Protein AF-B8FJV4-F1 (afdb_monomer)

Organism: Desulfatibacillum aliphaticivorans (NCBI:txid218208)

Foldseek 3Di:
DPPLFFFWQDKDWDCADPQGPHTEIETATAAAPFQFQLDPLQCRHPPVVVGDTQGLVNVVVVVVVVCVVPVRYAEYEYHRHALLVRPCSLVSLVSCVVVVHAYEYEHCQQNQPSLLVCVVVVSHQAYEHEDQWALQQVLSCNRRVHRDHSVSNVSNLLSCVSHPDRYAAEYECQPPRHDLVRLQNNLLVCVVSVDQAYQYDKRDADPGSNPVSNPDDIDDPVRSVVSRVSSNVSSD

Nearest PDB structures (foldseek):
  7voc-assembly1_C  TM=7.724E-01  e=2.680E-09  Streptomyces griseochromogenes
  5tgs-assembly1_B  TM=7.911E-01  e=2.258E-08  Bacillus subtilis
  5th5-assembly1_A  TM=7.102E-01  e=4.362E-09  Bacillus subtilis
  5tgs-assembly1_A  TM=8.038E-01  e=9.735E-08  Bacillus subtilis
  8wm2-assembly1_A  TM=6.422E-01  e=5.268E-03  Streptomyces sp. ATCC 700974

pLDDT: mean 94.66, std 5.96, range [58.28, 98.69]

Structure (mmCIF, N/CA/C/O backbone):
data_AF-B8FJV4-F1
#
_entry.id   AF-B8FJV4-F1
#
loop_
_atom_site.group_PDB
_atom_site.id
_atom_site.type_symbol
_atom_site.label_atom_id
_atom_site.label_alt_id
_atom_site.label_comp_id
_atom_site.label_asym_id
_atom_site.label_entity_id
_atom_site.label_seq_id
_atom_site.pdbx_PDB_ins_code
_atom_site.Cartn_x
_atom_site.Cartn_y
_atom_site.Cartn_z
_atom_site.occupancy
_atom_site.B_iso_or_equiv
_atom_site.auth_seq_id
_atom_site.auth_comp_id
_atom_site.auth_asym_id
_atom_site.auth_atom_id
_atom_site.pdbx_PDB_model_num
ATOM 1 N N . MET A 1 1 ? -3.235 -18.070 20.685 1.00 58.28 1 MET A N 1
ATOM 2 C CA . MET A 1 1 ? -3.377 -17.304 19.440 1.00 58.28 1 MET A CA 1
ATOM 3 C C . MET A 1 1 ? -4.222 -18.149 18.517 1.00 58.28 1 MET A C 1
ATOM 5 O O . MET A 1 1 ? -3.892 -19.323 18.339 1.00 58.28 1 MET A O 1
ATOM 9 N N . ASP A 1 2 ? -5.358 -17.620 18.079 1.00 58.81 2 ASP A N 1
ATOM 10 C CA . ASP A 1 2 ? -6.180 -18.285 17.074 1.00 58.81 2 ASP A CA 1
ATOM 11 C C . ASP A 1 2 ? -5.329 -18.405 15.794 1.00 58.81 2 ASP A C 1
ATOM 13 O O . ASP A 1 2 ? -4.650 -17.444 15.431 1.00 58.81 2 ASP A O 1
ATOM 17 N N . PRO A 1 3 ? -5.286 -19.560 15.106 1.00 60.22 3 PRO A N 1
ATOM 18 C CA . PRO A 1 3 ? -4.594 -19.676 13.819 1.00 60.22 3 PRO A CA 1
ATOM 19 C C . PRO A 1 3 ? -5.107 -18.700 12.742 1.00 60.22 3 PRO A C 1
ATOM 21 O O . PRO A 1 3 ? -4.464 -18.569 11.700 1.00 60.22 3 PRO A O 1
ATOM 24 N N . LEU A 1 4 ? -6.254 -18.051 12.961 1.00 69.81 4 LEU A N 1
ATOM 25 C CA . LEU A 1 4 ? -6.818 -17.012 12.103 1.00 69.81 4 LEU A CA 1
ATOM 26 C C . LEU A 1 4 ? -6.385 -15.588 12.483 1.00 69.81 4 LEU A C 1
ATOM 28 O O . LEU A 1 4 ? -6.600 -14.682 11.672 1.00 69.81 4 LEU A O 1
ATOM 32 N N . ASP A 1 5 ? -5.777 -15.387 13.658 1.00 82.69 5 ASP A N 1
ATOM 33 C CA . ASP A 1 5 ? -5.318 -14.071 14.105 1.00 82.69 5 ASP A CA 1
ATOM 34 C C . ASP A 1 5 ? -4.169 -13.587 13.209 1.00 82.69 5 ASP A C 1
ATOM 36 O O . ASP A 1 5 ? -3.131 -14.255 13.116 1.00 82.69 5 ASP A O 1
ATOM 40 N N . PRO A 1 6 ? -4.307 -12.419 12.553 1.00 90.75 6 PRO A N 1
ATOM 41 C CA . PRO A 1 6 ? -3.214 -11.847 11.787 1.00 90.75 6 PRO A CA 1
ATOM 42 C C . PRO A 1 6 ? -2.012 -11.583 12.713 1.00 90.75 6 PRO A C 1
ATOM 44 O O . PRO A 1 6 ? -2.173 -10.942 13.753 1.00 90.75 6 PRO A O 1
ATOM 47 N N . PRO A 1 7 ? -0.800 -12.048 12.370 1.00 93.56 7 PRO A N 1
ATOM 48 C CA . PRO A 1 7 ? 0.368 -11.917 13.231 1.00 93.56 7 PRO A CA 1
ATOM 49 C C . PRO A 1 7 ? 0.871 -10.471 13.233 1.00 93.56 7 PRO A C 1
ATOM 51 O O . PRO A 1 7 ? 1.618 -10.064 12.339 1.00 93.56 7 PRO A O 1
ATOM 54 N N . VAL A 1 8 ? 0.474 -9.703 14.246 1.00 96.44 8 VAL A N 1
ATOM 55 C CA . VAL A 1 8 ? 0.908 -8.317 14.452 1.00 96.44 8 VAL A CA 1
ATOM 56 C C . VAL A 1 8 ? 2.346 -8.304 14.967 1.00 96.44 8 VAL A C 1
ATOM 58 O O . VAL A 1 8 ? 2.680 -8.995 15.928 1.00 96.44 8 VAL A O 1
ATOM 61 N N . LYS A 1 9 ? 3.211 -7.530 14.313 1.00 96.19 9 LYS A N 1
ATOM 62 C CA . LYS A 1 9 ? 4.660 -7.449 14.570 1.00 96.19 9 LYS A CA 1
ATOM 63 C C . LYS A 1 9 ? 5.146 -6.062 14.972 1.00 96.19 9 LYS A C 1
ATOM 65 O O . LYS A 1 9 ? 6.337 -5.891 15.219 1.00 96.19 9 LYS A O 1
ATOM 70 N N . GLY A 1 10 ? 4.257 -5.079 15.001 1.00 96.06 10 GLY A N 1
ATOM 71 C CA . GLY A 1 10 ? 4.591 -3.725 15.410 1.00 96.06 10 GLY A CA 1
ATOM 72 C C . GLY A 1 10 ? 3.405 -2.785 15.289 1.00 96.06 10 GLY A C 1
ATOM 73 O O . GLY A 1 10 ? 2.506 -3.002 14.473 1.00 96.06 10 GLY A O 1
ATOM 74 N N . V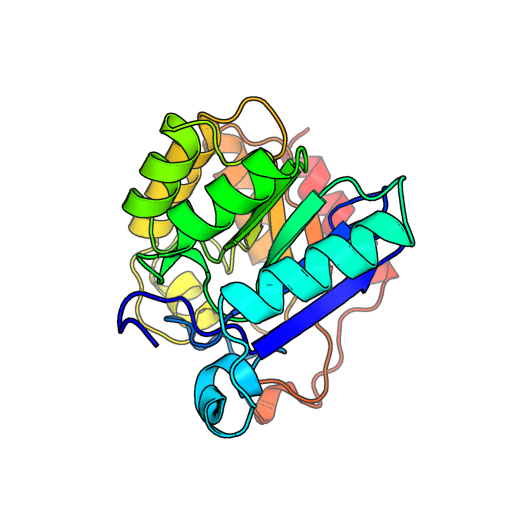AL A 1 11 ? 3.445 -1.735 16.098 1.00 97.25 11 VAL A N 1
ATOM 75 C CA . VAL A 1 11 ? 2.483 -0.637 16.121 1.00 97.25 11 VAL A CA 1
ATOM 76 C C . VAL A 1 11 ? 3.290 0.655 16.157 1.00 97.25 11 VAL A C 1
ATOM 78 O O . VAL A 1 11 ? 4.234 0.782 16.933 1.00 97.25 11 VAL A O 1
ATOM 81 N N . GLU A 1 12 ? 2.962 1.603 15.288 1.00 96.81 12 GLU A N 1
ATOM 82 C CA . GLU A 1 12 ? 3.692 2.865 15.180 1.00 96.81 12 GLU A CA 1
ATOM 83 C C . GLU A 1 12 ? 2.718 4.029 15.040 1.00 96.81 12 GLU A C 1
ATOM 85 O O . GLU A 1 12 ? 1.968 4.107 14.069 1.00 96.81 12 GLU A O 1
ATOM 90 N N . PHE A 1 13 ? 2.747 4.952 16.000 1.00 97.06 13 PHE A N 1
ATOM 91 C CA . PHE A 1 13 ? 2.032 6.220 15.906 1.00 97.06 13 PHE A CA 1
ATOM 92 C C . PHE A 1 13 ? 2.817 7.234 15.070 1.00 97.06 13 PHE A C 1
ATOM 94 O O . PHE A 1 13 ? 4.030 7.372 15.225 1.00 97.06 13 PHE A O 1
ATOM 101 N N . GLN A 1 14 ? 2.105 7.985 14.234 1.00 94.75 14 GLN A N 1
ATOM 102 C CA . GLN A 1 14 ? 2.653 9.064 13.424 1.00 94.75 14 GLN A CA 1
ATOM 103 C C . GLN A 1 14 ? 1.733 10.288 13.497 1.00 94.75 14 GLN A C 1
ATOM 105 O O . GLN A 1 14 ? 0.527 10.175 13.291 1.00 94.75 14 GLN A O 1
ATOM 110 N N . GLU A 1 15 ? 2.307 11.470 13.736 1.00 91.31 15 GLU A N 1
ATOM 111 C CA . GLU A 1 15 ? 1.580 12.757 13.716 1.00 91.31 15 GLU A CA 1
ATOM 112 C C . GLU A 1 15 ? 1.036 13.089 12.314 1.00 91.31 15 GLU A C 1
ATOM 114 O O . GLU A 1 15 ? -0.001 13.723 12.147 1.00 91.31 15 GLU A O 1
ATOM 119 N N . SER A 1 16 ? 1.749 12.633 11.288 1.00 86.50 16 SER A N 1
ATOM 120 C CA . SER A 1 16 ? 1.321 12.601 9.891 1.00 86.50 16 SER A CA 1
ATOM 121 C C . SER A 1 16 ? 2.112 11.501 9.189 1.00 86.50 16 SER A C 1
ATOM 123 O O . SER A 1 16 ? 3.234 11.187 9.593 1.00 86.50 16 SER A O 1
ATOM 125 N N . GLY A 1 17 ? 1.525 10.894 8.166 1.00 76.81 17 GLY A N 1
ATOM 126 C CA . GLY A 1 17 ? 2.114 9.778 7.440 1.00 76.81 17 GLY A CA 1
ATOM 127 C C . GLY A 1 17 ? 1.973 9.952 5.936 1.00 76.81 17 GLY A C 1
ATOM 128 O O . GLY A 1 17 ? 1.220 10.788 5.445 1.00 76.81 17 GLY A O 1
ATOM 129 N N . HIS A 1 18 ? 2.652 9.092 5.181 1.00 77.25 18 HIS A N 1
ATOM 130 C CA . HIS A 1 18 ? 2.641 9.106 3.713 1.00 77.25 18 HIS A CA 1
ATOM 131 C C . HIS A 1 18 ? 1.247 8.891 3.080 1.00 77.25 18 HIS A C 1
ATOM 133 O O . HIS A 1 18 ? 1.094 8.976 1.864 1.00 77.25 18 HIS A O 1
ATOM 139 N N . TRP A 1 19 ? 0.236 8.583 3.894 1.00 82.69 19 TRP A N 1
ATOM 140 C CA . TRP A 1 19 ? -1.146 8.348 3.486 1.00 82.69 19 TRP A CA 1
ATOM 141 C C . TRP A 1 19 ? -2.184 9.171 4.257 1.00 82.69 19 TRP A C 1
ATOM 143 O O . TRP A 1 19 ? -3.378 9.073 3.964 1.00 82.69 19 TRP A O 1
ATOM 153 N N . SER A 1 20 ? -1.753 9.965 5.239 1.00 84.12 20 SER A N 1
ATOM 154 C CA . SER A 1 20 ? -2.639 10.751 6.093 1.00 84.12 20 SER A CA 1
ATOM 155 C C . SER A 1 20 ? -1.951 12.028 6.562 1.00 84.12 20 SER A C 1
ATOM 157 O O . SER A 1 20 ? -0.939 11.976 7.256 1.00 84.12 20 SER A O 1
ATOM 159 N N . ASP A 1 21 ? -2.567 13.172 6.272 1.00 86.44 21 ASP A N 1
ATOM 160 C CA . ASP A 1 21 ? -2.156 14.477 6.809 1.00 86.44 21 ASP A CA 1
ATOM 161 C C . ASP A 1 21 ? -2.583 14.681 8.276 1.00 86.44 21 ASP A C 1
ATOM 163 O O . ASP A 1 21 ? -2.316 15.723 8.871 1.00 86.44 21 ASP A O 1
ATOM 167 N N . ALA A 1 22 ? -3.288 13.706 8.855 1.00 89.50 22 ALA A N 1
ATOM 168 C CA . ALA A 1 22 ? -3.723 13.702 10.245 1.00 89.50 22 ALA A CA 1
ATOM 169 C C . ALA A 1 22 ? -3.067 12.556 11.033 1.00 89.50 22 ALA A C 1
ATOM 171 O O . ALA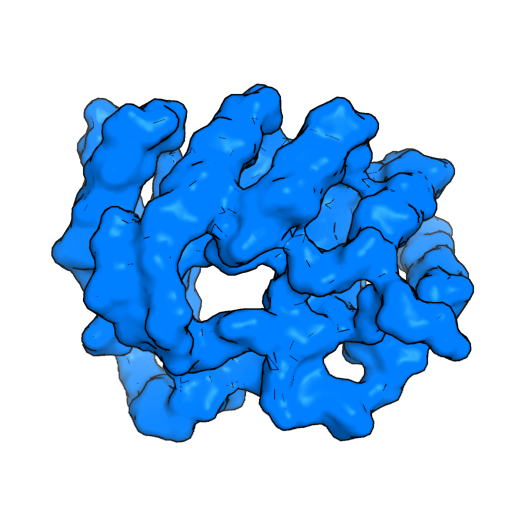 A 1 22 ? -2.689 11.545 10.421 1.00 89.50 22 ALA A O 1
ATOM 172 N N . PRO A 1 23 ? -3.015 12.656 12.376 1.00 94.94 23 PRO A N 1
ATOM 173 C CA . PRO A 1 23 ? -2.414 11.625 13.206 1.00 94.94 23 PRO A CA 1
ATOM 174 C C . PRO A 1 23 ? -3.036 10.251 12.983 1.00 94.94 23 PRO A C 1
ATOM 176 O O . PRO A 1 23 ? -4.264 10.091 12.930 1.00 94.94 23 PRO A O 1
ATOM 179 N N . CYS A 1 24 ? -2.173 9.254 12.838 1.00 96.62 24 CYS A N 1
ATOM 180 C CA . CYS A 1 24 ? -2.537 7.899 12.463 1.00 96.62 24 CYS A CA 1
ATOM 181 C C . CYS A 1 24 ? -1.627 6.860 13.122 1.00 96.62 24 CYS A C 1
ATOM 183 O O . CYS A 1 24 ? -0.596 7.188 13.709 1.00 96.62 24 CYS A O 1
ATOM 185 N N . VAL A 1 25 ? -2.030 5.594 13.041 1.00 97.94 25 VAL A N 1
ATOM 186 C CA . VAL A 1 25 ? -1.226 4.458 13.497 1.00 97.94 25 VAL A CA 1
ATOM 187 C C . VAL A 1 25 ? -1.030 3.473 12.354 1.00 97.94 25 VAL A C 1
ATOM 189 O O . VAL A 1 25 ? -1.998 3.100 11.698 1.00 97.94 25 VAL A O 1
ATOM 192 N N . ASN A 1 26 ? 0.200 3.012 12.149 1.00 97.88 26 ASN A N 1
ATOM 193 C CA . ASN A 1 26 ? 0.499 1.870 11.294 1.00 97.88 26 ASN A CA 1
ATOM 194 C C . ASN A 1 26 ? 0.587 0.602 12.153 1.00 97.88 26 ASN A C 1
ATOM 196 O O . ASN A 1 26 ? 1.300 0.568 13.156 1.00 97.88 26 ASN A O 1
ATOM 200 N N . VAL A 1 27 ? -0.128 -0.445 11.751 1.00 98.12 27 VAL A N 1
ATOM 201 C CA . VAL A 1 27 ? -0.086 -1.782 12.348 1.00 98.12 27 VAL A CA 1
ATOM 202 C C . VAL A 1 27 ? 0.581 -2.715 11.349 1.00 98.12 27 VAL A C 1
ATOM 204 O O . VAL A 1 27 ? 0.055 -2.966 10.265 1.00 98.12 27 VAL A O 1
ATOM 207 N N . TYR A 1 28 ? 1.748 -3.231 11.713 1.00 97.50 28 TYR A N 1
ATOM 208 C CA . TYR A 1 28 ? 2.572 -4.058 10.841 1.00 97.50 28 TYR A CA 1
ATOM 209 C C . TYR A 1 28 ? 2.207 -5.530 11.009 1.00 97.50 28 TYR A C 1
ATOM 211 O O . TYR A 1 28 ? 2.421 -6.113 12.071 1.00 97.50 28 TYR A O 1
ATOM 219 N N . LEU A 1 29 ? 1.681 -6.146 9.956 1.00 97.00 29 LEU A N 1
ATOM 220 C CA . LEU A 1 29 ? 1.373 -7.571 9.902 1.00 97.00 29 LEU A CA 1
ATOM 221 C C . LEU A 1 29 ? 2.519 -8.344 9.243 1.00 97.00 29 LEU A C 1
ATOM 223 O O . LEU A 1 29 ? 3.168 -7.859 8.317 1.00 97.00 29 LEU A O 1
ATOM 227 N N . ALA A 1 30 ? 2.775 -9.557 9.722 1.00 95.50 30 ALA A N 1
ATOM 228 C CA . ALA A 1 30 ? 3.762 -10.458 9.135 1.00 95.50 30 ALA A CA 1
ATOM 229 C C . ALA A 1 30 ? 3.235 -11.196 7.897 1.00 95.50 30 ALA A C 1
ATOM 231 O O . ALA A 1 30 ? 2.030 -11.315 7.686 1.00 95.50 30 ALA A O 1
ATOM 232 N N . PHE A 1 31 ? 4.180 -11.780 7.157 1.00 95.31 31 PHE A N 1
ATOM 233 C CA . PHE A 1 31 ? 3.996 -12.550 5.929 1.00 95.31 31 PHE A CA 1
ATOM 234 C C . PHE A 1 31 ? 3.511 -11.724 4.739 1.00 95.31 31 PHE A C 1
ATOM 236 O O . PHE A 1 31 ? 2.673 -10.839 4.847 1.00 95.31 31 PHE A O 1
ATOM 243 N N . CYS A 1 32 ? 4.045 -12.051 3.568 1.00 96.62 32 CYS A N 1
ATOM 244 C CA . CYS A 1 32 ? 3.589 -11.526 2.290 1.00 96.62 32 CYS A CA 1
ATOM 245 C C . CYS A 1 32 ? 3.666 -12.647 1.258 1.00 96.62 32 CYS A C 1
ATOM 247 O O . CYS A 1 32 ? 4.544 -13.517 1.324 1.00 96.62 32 CYS A O 1
ATOM 249 N N . ASN A 1 33 ? 2.744 -12.639 0.309 1.00 96.56 33 ASN A N 1
ATOM 250 C CA . ASN A 1 33 ? 2.698 -13.584 -0.801 1.00 96.56 33 ASN A CA 1
ATOM 251 C C . ASN A 1 33 ? 3.533 -13.143 -2.018 1.00 96.56 33 ASN A C 1
ATOM 253 O O . ASN A 1 33 ? 3.655 -13.916 -2.962 1.00 96.56 33 ASN A O 1
ATOM 257 N N . LEU A 1 34 ? 4.129 -11.948 -1.983 1.00 97.38 34 LEU A N 1
ATOM 258 C CA . LEU A 1 34 ? 5.092 -11.465 -2.976 1.00 97.38 34 LEU A CA 1
ATOM 259 C C . LEU A 1 34 ? 6.528 -11.499 -2.432 1.00 97.38 34 LEU A C 1
ATOM 261 O O . LEU A 1 34 ? 6.759 -11.648 -1.228 1.00 97.38 34 LEU A O 1
ATOM 265 N N . ARG A 1 35 ? 7.508 -11.362 -3.323 1.00 96.94 35 ARG A N 1
ATOM 266 C CA . ARG A 1 35 ? 8.947 -11.291 -3.025 1.00 96.94 35 ARG A CA 1
ATOM 267 C C . ARG A 1 35 ? 9.593 -10.146 -3.805 1.00 96.94 35 ARG A C 1
ATOM 269 O O . ARG A 1 35 ? 10.628 -10.337 -4.431 1.00 96.94 35 ARG A O 1
ATOM 276 N N . CYS A 1 36 ? 8.962 -8.969 -3.777 1.00 96.25 36 CYS A N 1
ATOM 277 C CA . CYS A 1 36 ? 9.437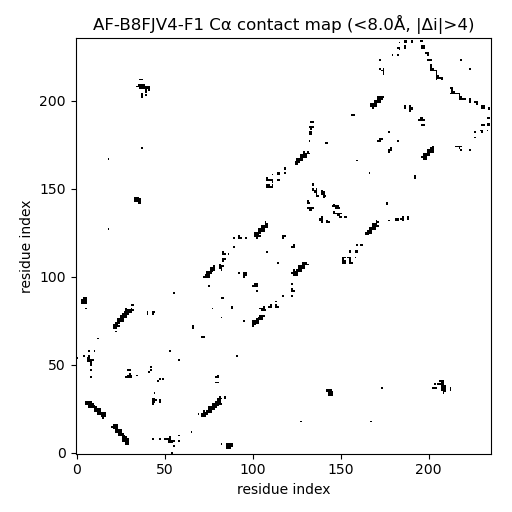 -7.803 -4.518 1.00 96.25 36 CYS A CA 1
ATOM 278 C C . CYS A 1 36 ? 10.919 -7.536 -4.190 1.00 96.25 36 CYS A C 1
ATOM 280 O O . CYS A 1 36 ? 11.237 -7.414 -3.000 1.00 96.25 36 CYS A O 1
ATOM 282 N N . PRO A 1 37 ? 11.802 -7.410 -5.194 1.00 94.81 37 PRO A N 1
ATOM 283 C CA . PRO A 1 37 ? 13.236 -7.227 -4.965 1.00 94.81 37 PRO A CA 1
ATOM 284 C C . PRO A 1 37 ? 13.570 -6.046 -4.032 1.00 94.81 37 PRO A C 1
ATOM 286 O O . PRO A 1 37 ? 14.386 -6.168 -3.120 1.00 94.81 37 PRO A O 1
ATOM 289 N N . TRP A 1 38 ? 12.829 -4.939 -4.150 1.00 94.25 38 TRP A N 1
ATOM 290 C CA . TRP A 1 38 ? 13.004 -3.727 -3.338 1.00 94.25 38 TRP A CA 1
ATOM 291 C C . TRP A 1 38 ? 12.281 -3.730 -1.980 1.00 94.25 38 TRP A C 1
ATOM 293 O O . TRP A 1 38 ? 12.133 -2.680 -1.359 1.00 94.25 38 TRP A O 1
ATOM 303 N N . CYS A 1 39 ? 11.753 -4.863 -1.508 1.00 94.12 39 CYS A N 1
ATOM 304 C CA . CYS A 1 39 ? 10.923 -4.885 -0.301 1.00 94.12 39 CYS A CA 1
ATOM 305 C C . CYS A 1 39 ? 11.705 -4.451 0.956 1.00 94.12 39 CYS A C 1
ATOM 307 O O . CYS A 1 39 ? 12.533 -5.208 1.456 1.00 94.12 39 CYS A O 1
ATOM 309 N N . ASN A 1 40 ? 11.374 -3.278 1.516 1.00 89.69 40 ASN A N 1
ATOM 310 C CA . ASN A 1 40 ? 11.938 -2.773 2.780 1.00 89.69 40 ASN A CA 1
ATOM 311 C C . ASN A 1 40 ? 11.366 -3.463 4.036 1.00 89.69 40 ASN A C 1
ATOM 313 O O . ASN A 1 40 ? 11.844 -3.248 5.143 1.00 89.69 40 ASN A O 1
ATOM 317 N N . ALA A 1 41 ? 10.342 -4.308 3.883 1.00 90.62 41 ALA A N 1
ATOM 318 C CA . ALA A 1 41 ? 9.743 -5.091 4.963 1.00 90.62 41 ALA A CA 1
ATOM 319 C C . ALA A 1 41 ? 10.285 -6.533 5.006 1.00 90.62 41 ALA A C 1
ATOM 321 O O . ALA A 1 41 ? 9.602 -7.435 5.493 1.00 90.62 41 ALA A O 1
ATOM 322 N N . ALA A 1 42 ? 11.498 -6.775 4.491 1.00 87.81 42 ALA A N 1
ATOM 323 C CA . ALA A 1 42 ? 12.060 -8.116 4.316 1.00 87.81 42 ALA A CA 1
ATOM 324 C C . ALA A 1 42 ? 11.979 -8.969 5.596 1.00 87.81 42 ALA A C 1
ATOM 326 O O . ALA A 1 42 ? 11.546 -10.119 5.542 1.00 87.81 42 ALA A O 1
ATOM 327 N N . GLU A 1 43 ? 12.278 -8.398 6.765 1.00 90.25 43 GLU A N 1
ATOM 328 C CA . GLU A 1 43 ? 12.172 -9.107 8.047 1.00 90.25 43 GLU A CA 1
ATOM 329 C C . GLU A 1 43 ? 10.752 -9.609 8.355 1.00 90.25 43 GLU A C 1
ATOM 331 O O . GLU A 1 43 ? 10.593 -10.694 8.904 1.00 90.25 43 GLU A O 1
ATOM 336 N N . LEU A 1 44 ? 9.710 -8.863 7.971 1.00 91.44 44 LEU A N 1
ATOM 337 C CA . LEU A 1 44 ? 8.311 -9.279 8.138 1.00 91.44 44 LEU A CA 1
ATOM 338 C C . LEU A 1 44 ? 7.901 -10.358 7.126 1.00 91.44 44 LEU A C 1
ATOM 340 O O . LEU A 1 44 ? 6.967 -11.119 7.380 1.00 91.44 44 LEU A O 1
ATOM 344 N N . VAL A 1 45 ? 8.586 -10.430 5.982 1.00 90.50 45 VAL A N 1
ATOM 345 C CA . VAL A 1 45 ? 8.243 -11.324 4.867 1.00 90.50 45 VAL A CA 1
ATOM 346 C C . VAL A 1 45 ? 8.977 -12.662 4.944 1.00 90.50 45 VAL A C 1
ATOM 348 O O . VAL A 1 45 ? 8.347 -13.705 4.762 1.00 90.50 45 VAL A O 1
ATOM 351 N N . VAL A 1 46 ? 10.290 -12.652 5.200 1.00 87.88 46 VAL A N 1
ATOM 352 C CA . VAL A 1 46 ? 11.136 -13.863 5.197 1.00 87.88 46 VAL A CA 1
ATOM 353 C C . VAL A 1 46 ? 11.596 -14.309 6.583 1.00 87.88 46 VAL A C 1
ATOM 355 O O . VAL A 1 46 ? 11.979 -15.465 6.751 1.00 87.88 46 VAL A O 1
ATOM 358 N N . GLY A 1 47 ? 11.534 -13.427 7.580 1.00 87.31 47 GLY A N 1
ATOM 359 C CA . GLY A 1 47 ? 11.949 -13.718 8.949 1.00 87.31 47 GLY A CA 1
ATOM 360 C C . GLY A 1 47 ? 10.924 -13.405 10.040 1.00 87.31 47 GLY A C 1
ATOM 361 O O . GLY A 1 47 ? 11.367 -13.132 11.148 1.00 87.31 47 GLY A O 1
ATOM 362 N N . PRO A 1 48 ? 9.593 -13.432 9.831 1.00 87.75 48 PRO A N 1
ATOM 363 C CA . PRO A 1 48 ? 8.655 -12.883 10.816 1.00 87.75 48 PRO A CA 1
ATOM 364 C C . PRO A 1 48 ? 8.713 -13.556 12.194 1.00 87.75 48 PRO A C 1
ATOM 366 O O . PRO A 1 48 ? 8.320 -12.956 13.191 1.00 87.75 48 PRO A O 1
ATOM 369 N N . GLN A 1 49 ? 9.201 -14.793 12.273 1.00 88.25 49 GLN A N 1
ATOM 370 C CA . GLN A 1 49 ? 9.442 -15.523 13.517 1.00 88.25 49 GLN A CA 1
ATOM 371 C C . GLN A 1 49 ? 10.536 -14.909 14.405 1.00 88.25 49 GLN A C 1
ATOM 373 O O . GLN A 1 49 ? 10.611 -15.255 15.580 1.00 88.25 49 GLN A O 1
ATOM 378 N N . THR A 1 50 ? 11.393 -14.034 13.869 1.00 86.62 50 THR A N 1
ATOM 379 C CA . THR A 1 50 ? 12.434 -13.346 14.649 1.00 86.62 50 THR A CA 1
ATOM 380 C C . THR A 1 50 ? 11.883 -12.164 15.444 1.00 86.62 50 THR A C 1
ATOM 382 O O . THR A 1 50 ? 12.562 -11.675 16.343 1.00 86.62 50 THR A O 1
ATOM 385 N N . LYS A 1 51 ? 10.653 -11.724 15.143 1.00 88.75 51 LYS A N 1
ATOM 386 C CA . LYS A 1 51 ? 9.955 -10.648 15.849 1.00 88.75 51 LYS A CA 1
ATOM 387 C C . LYS A 1 51 ? 8.883 -11.200 16.774 1.00 88.75 51 LYS A C 1
ATOM 389 O O . LYS A 1 51 ? 8.155 -12.136 16.417 1.00 88.75 51 LYS A O 1
ATOM 394 N N . GLU A 1 52 ? 8.756 -10.567 17.934 1.00 92.25 52 GLU A N 1
ATOM 395 C CA . GLU A 1 52 ? 7.665 -10.820 18.870 1.00 92.25 52 GLU A CA 1
ATOM 396 C C . GLU A 1 52 ? 6.310 -10.622 18.179 1.00 92.25 52 GLU A C 1
ATOM 398 O O . GLU A 1 52 ? 6.176 -9.838 17.238 1.00 92.25 52 GLU A O 1
ATOM 403 N N . THR A 1 53 ? 5.324 -11.419 18.585 1.00 94.69 53 THR A N 1
ATOM 404 C CA . THR A 1 53 ? 3.966 -11.323 18.045 1.00 94.69 53 THR A CA 1
ATOM 405 C C . THR A 1 53 ? 3.086 -10.694 19.100 1.00 94.69 53 THR A C 1
ATOM 407 O O . THR A 1 53 ? 2.979 -11.243 20.191 1.00 94.69 53 THR A O 1
ATOM 410 N N . ILE A 1 54 ? 2.458 -9.582 18.744 1.00 94.38 54 ILE A N 1
ATOM 411 C CA . ILE A 1 54 ? 1.502 -8.871 19.585 1.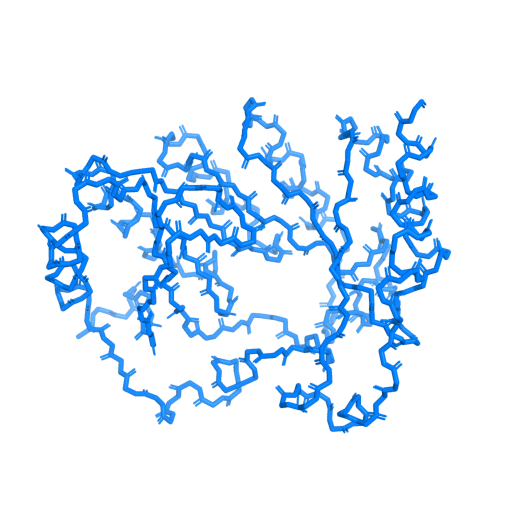00 94.38 54 ILE A CA 1
ATOM 412 C C . ILE A 1 54 ? 0.146 -9.558 19.403 1.00 94.38 54 ILE A C 1
ATOM 414 O O . ILE A 1 54 ? -0.295 -9.784 18.271 1.00 94.38 54 ILE A O 1
ATOM 418 N N . SER A 1 55 ? -0.500 -9.948 20.500 1.00 94.00 55 SER A N 1
ATOM 419 C CA . SER A 1 55 ? -1.860 -10.490 20.438 1.00 94.00 55 SER A CA 1
ATOM 420 C C . SER A 1 55 ? -2.867 -9.411 20.017 1.00 94.00 55 SER A C 1
ATOM 422 O O . SER A 1 55 ? -2.615 -8.220 20.218 1.00 94.00 55 SER A O 1
ATOM 424 N N . PRO A 1 56 ? -4.036 -9.779 19.462 1.00 93.44 56 PRO A N 1
ATOM 425 C CA . PRO A 1 56 ? -5.093 -8.806 19.209 1.00 93.44 56 PRO A CA 1
ATOM 426 C C . PRO A 1 56 ? -5.445 -7.993 20.464 1.00 93.44 56 PRO A C 1
ATOM 428 O O . PRO A 1 56 ? -5.595 -6.782 20.389 1.00 93.44 56 PRO A O 1
ATOM 431 N N . GLU A 1 57 ? -5.542 -8.617 21.633 1.00 95.12 57 GLU A N 1
ATOM 432 C CA . GLU A 1 57 ? -5.845 -7.936 22.897 1.00 95.12 57 GLU A CA 1
ATOM 433 C C . GLU A 1 57 ? -4.806 -6.854 23.216 1.00 95.12 57 GLU A C 1
ATOM 435 O O . GLU A 1 57 ? -5.179 -5.700 23.423 1.00 95.12 57 GLU A O 1
ATOM 440 N N . GLU A 1 58 ? -3.516 -7.193 23.148 1.00 96.50 58 GLU A N 1
ATOM 441 C CA . GLU A 1 58 ? -2.420 -6.242 23.373 1.00 96.50 58 GLU A CA 1
ATOM 442 C C . GLU A 1 58 ? -2.410 -5.111 22.338 1.00 96.50 58 GLU A C 1
ATOM 444 O O . GLU A 1 58 ? -2.231 -3.951 22.709 1.00 96.50 58 GLU A O 1
ATOM 449 N N . LEU A 1 59 ? -2.669 -5.416 21.059 1.00 97.69 59 LEU A N 1
ATOM 450 C CA . LEU A 1 59 ? -2.798 -4.403 20.008 1.00 97.69 59 LEU A CA 1
ATOM 451 C C . LEU A 1 59 ? -3.874 -3.376 20.378 1.00 97.69 59 LEU A C 1
ATOM 453 O O . LEU A 1 59 ? -3.652 -2.172 20.268 1.00 97.69 59 LEU A O 1
ATOM 457 N N . PHE A 1 60 ? -5.055 -3.830 20.795 1.00 98.12 60 PHE A N 1
ATOM 458 C CA . PHE A 1 60 ? -6.162 -2.920 21.087 1.00 98.12 60 PHE A CA 1
ATOM 459 C C . PHE A 1 60 ? -5.972 -2.152 22.402 1.00 98.12 60 PHE A C 1
ATOM 461 O O . PHE A 1 60 ? -6.374 -0.988 22.473 1.00 98.12 60 PHE A O 1
ATOM 468 N N . ASP A 1 61 ? -5.296 -2.733 23.394 1.00 98.19 61 ASP A N 1
ATOM 469 C CA . ASP A 1 61 ? -4.865 -2.012 24.598 1.00 98.19 61 ASP A CA 1
ATOM 470 C C . ASP A 1 61 ? -3.848 -0.904 24.261 1.00 98.19 61 ASP A C 1
ATOM 472 O O . ASP A 1 61 ? -3.931 0.224 24.774 1.00 98.19 61 ASP A O 1
ATOM 476 N N . GLU A 1 62 ? -2.915 -1.181 23.347 1.00 98.19 62 GLU A N 1
ATOM 477 C CA . GLU A 1 62 ? -1.948 -0.202 22.851 1.00 98.19 62 GLU A CA 1
ATOM 478 C C . GLU A 1 62 ? -2.630 0.910 22.041 1.00 98.19 62 GLU A C 1
ATOM 480 O O . GLU A 1 62 ? -2.423 2.092 22.329 1.00 98.19 62 GLU A O 1
ATOM 485 N N . LEU A 1 63 ? -3.518 0.566 21.102 1.00 98.31 63 LEU A N 1
ATOM 486 C CA . LEU A 1 63 ? -4.301 1.543 20.337 1.00 98.31 63 LEU A CA 1
ATOM 487 C C . LEU A 1 63 ? -5.139 2.439 21.254 1.00 98.31 63 LEU A C 1
ATOM 489 O O . LEU A 1 63 ? -5.207 3.652 21.042 1.00 98.31 63 LEU A O 1
ATOM 493 N N . GLN A 1 64 ? -5.751 1.877 22.300 1.00 98.31 64 GLN A N 1
ATOM 494 C CA . GLN A 1 64 ? -6.508 2.657 23.276 1.00 98.31 64 GLN A CA 1
ATOM 495 C C . GLN A 1 64 ? -5.594 3.605 24.064 1.00 98.31 64 GLN A C 1
ATOM 497 O O . GLN A 1 64 ? -5.959 4.757 24.314 1.00 98.31 64 GLN A O 1
ATOM 502 N N . THR A 1 65 ? -4.390 3.153 24.418 1.00 98.31 65 THR A N 1
ATOM 503 C CA . THR A 1 65 ? -3.375 3.982 25.077 1.00 98.31 65 THR A CA 1
ATOM 504 C C . THR A 1 65 ? -2.923 5.138 24.185 1.00 98.31 65 THR A C 1
ATOM 506 O O . THR A 1 65 ? -2.855 6.275 24.659 1.00 98.31 65 THR A O 1
ATOM 509 N N . ILE A 1 66 ? -2.651 4.879 22.902 1.00 98.06 66 ILE A N 1
ATOM 510 C CA . ILE A 1 66 ? -2.283 5.906 21.918 1.00 98.06 66 ILE A CA 1
ATOM 511 C C . ILE A 1 66 ? -3.426 6.909 21.769 1.00 98.06 66 ILE A C 1
ATOM 513 O O . ILE A 1 66 ? -3.210 8.104 21.940 1.00 98.06 66 ILE A O 1
ATOM 517 N N . LYS A 1 67 ? -4.659 6.436 21.560 1.00 97.31 67 LYS A N 1
ATOM 518 C CA . LYS A 1 67 ? -5.845 7.292 21.426 1.00 97.31 67 LYS A CA 1
ATOM 519 C C . LYS A 1 67 ? -6.086 8.179 22.653 1.00 97.31 67 LYS A C 1
ATOM 521 O O . LYS A 1 67 ? -6.496 9.326 22.512 1.00 97.31 67 LYS A O 1
ATOM 526 N N . ASN A 1 68 ? -5.824 7.678 23.861 1.00 97.56 68 ASN A N 1
ATOM 527 C CA . ASN A 1 68 ? -5.952 8.475 25.085 1.00 97.56 68 ASN A CA 1
ATOM 528 C C . ASN A 1 68 ? -4.911 9.603 25.166 1.00 97.56 68 ASN A C 1
ATOM 530 O O . ASN A 1 68 ? -5.200 10.659 25.727 1.00 97.56 68 ASN A O 1
ATOM 534 N N . LYS A 1 69 ? -3.703 9.378 24.633 1.00 97.69 69 LYS A N 1
ATOM 535 C CA . LYS A 1 69 ? -2.633 10.386 24.563 1.00 97.69 69 LYS A CA 1
ATOM 536 C C . LYS A 1 69 ? -2.831 11.371 23.409 1.00 97.69 69 LYS A C 1
ATOM 538 O O . LYS A 1 69 ? -2.456 12.529 23.554 1.00 97.69 69 LYS A O 1
ATOM 543 N N . HIS A 1 70 ? -3.449 10.904 22.328 1.00 96.50 70 HIS A N 1
ATOM 544 C CA . HIS A 1 70 ? -3.671 11.621 21.076 1.00 96.50 70 HIS A CA 1
ATOM 545 C C . HIS A 1 70 ? -5.165 11.607 20.713 1.00 96.50 70 HIS A C 1
ATOM 547 O O . HIS A 1 70 ? -5.583 10.828 19.850 1.00 96.50 70 HIS A O 1
ATOM 553 N N . PRO A 1 71 ? -6.013 12.423 21.374 1.00 94.44 71 PRO A N 1
ATOM 554 C CA . PRO A 1 71 ? -7.451 12.486 21.086 1.00 94.44 71 PRO A CA 1
ATOM 555 C C . PRO A 1 71 ? -7.788 12.854 19.632 1.00 94.44 71 PRO A C 1
ATOM 557 O O . PRO A 1 71 ? -8.902 12.618 19.164 1.00 94.44 71 PRO A O 1
ATOM 560 N N . GLU A 1 72 ? -6.839 13.460 18.924 1.00 95.12 72 GLU A N 1
ATOM 561 C CA . GLU A 1 72 ? -6.897 13.814 17.513 1.00 95.12 72 GLU A CA 1
ATOM 562 C C . GLU A 1 72 ? -6.647 12.643 16.552 1.00 95.12 72 GLU A C 1
ATOM 564 O O . GLU A 1 72 ? -6.891 12.820 15.356 1.00 95.12 72 GLU A O 1
ATOM 569 N N . LEU A 1 73 ? -6.207 11.475 17.048 1.00 96.81 73 LEU A N 1
ATOM 570 C CA . LEU A 1 73 ? -5.971 10.265 16.256 1.00 96.81 73 LEU A CA 1
ATOM 571 C C . LEU A 1 73 ? -7.175 9.963 15.356 1.00 96.81 73 LEU A C 1
ATOM 573 O O . LEU A 1 73 ? -8.310 9.856 15.828 1.00 96.81 73 LEU A O 1
ATOM 577 N N . LYS A 1 74 ? -6.925 9.828 14.050 1.00 95.06 74 LYS A N 1
ATOM 578 C CA . LYS A 1 74 ? -7.982 9.660 13.045 1.00 95.06 74 LYS A CA 1
ATOM 579 C C . LYS A 1 74 ? -8.115 8.253 12.520 1.00 95.06 74 LYS A C 1
ATOM 581 O O . LYS A 1 74 ? -9.241 7.823 12.287 1.00 95.06 74 LYS A O 1
ATOM 586 N N . ALA A 1 75 ? -7.001 7.568 12.301 1.00 96.12 75 ALA A N 1
ATOM 587 C CA . ALA A 1 75 ? -7.018 6.362 11.493 1.00 96.12 75 ALA A CA 1
ATOM 588 C C . ALA A 1 75 ? -5.971 5.332 11.912 1.00 96.12 75 ALA A C 1
ATOM 590 O O . ALA A 1 75 ? -4.915 5.679 12.445 1.00 96.12 75 ALA A O 1
ATOM 591 N N . VAL A 1 76 ? -6.253 4.070 11.597 1.00 98.19 76 VAL A N 1
ATOM 592 C CA . VAL A 1 76 ? -5.319 2.947 11.730 1.00 98.19 76 VAL A CA 1
ATOM 593 C C . VAL A 1 76 ? -5.143 2.288 10.366 1.00 98.19 76 VAL A C 1
ATOM 595 O O . VAL A 1 76 ? -6.128 1.884 9.746 1.00 98.19 76 VAL A O 1
ATOM 598 N N . CYS A 1 77 ? -3.902 2.178 9.896 1.00 98.31 77 CYS A N 1
ATOM 599 C CA . CYS A 1 77 ? -3.538 1.473 8.672 1.00 98.31 77 CYS A CA 1
ATOM 600 C C . CYS A 1 77 ? -2.901 0.126 8.984 1.00 98.31 77 CYS A C 1
ATOM 602 O O . CYS A 1 77 ? -1.883 0.062 9.667 1.00 98.31 77 CYS A O 1
ATOM 604 N N . PHE A 1 78 ? -3.469 -0.950 8.448 1.00 98.38 78 PHE A N 1
ATOM 605 C CA . PHE A 1 78 ? -2.828 -2.259 8.450 1.00 98.38 78 PHE A CA 1
ATOM 606 C C . PHE A 1 78 ? -1.883 -2.351 7.247 1.00 98.38 78 PHE A C 1
ATOM 608 O O . PHE A 1 78 ? -2.315 -2.173 6.108 1.00 98.38 78 PHE A O 1
ATOM 615 N N . THR A 1 79 ? -0.601 -2.606 7.512 1.00 97.44 79 THR A N 1
ATOM 616 C CA . THR A 1 79 ? 0.514 -2.591 6.547 1.00 97.44 79 THR A CA 1
ATOM 617 C C . THR A 1 79 ? 1.563 -3.665 6.910 1.00 97.44 79 THR A C 1
ATOM 619 O O . THR A 1 79 ? 1.265 -4.609 7.645 1.00 97.44 79 THR A O 1
ATOM 622 N N . GLY A 1 80 ? 2.794 -3.562 6.405 1.00 95.25 80 GLY A N 1
ATOM 623 C CA . GLY A 1 80 ? 3.921 -4.453 6.674 1.00 95.25 80 GLY A CA 1
ATOM 624 C C . GLY A 1 80 ? 4.110 -5.491 5.574 1.00 95.25 80 GLY A C 1
ATOM 625 O O . GLY A 1 80 ? 4.787 -5.236 4.583 1.00 95.25 80 GLY A O 1
ATOM 626 N N . GLY A 1 81 ? 3.566 -6.685 5.786 1.00 95.75 81 GLY A N 1
ATOM 627 C CA . GLY A 1 81 ? 3.521 -7.759 4.802 1.00 95.75 81 GLY A CA 1
ATOM 628 C C . GLY A 1 81 ? 2.405 -7.555 3.771 1.00 95.75 81 GLY A C 1
ATOM 629 O O . GLY A 1 81 ? 2.321 -6.508 3.142 1.00 95.75 81 GLY A O 1
ATOM 630 N N . GLU A 1 82 ? 1.542 -8.556 3.585 1.00 97.62 82 GLU A N 1
ATOM 631 C CA . GLU A 1 82 ? 0.296 -8.397 2.825 1.00 97.62 82 GLU A CA 1
ATOM 632 C C . GLU A 1 82 ? -0.914 -8.581 3.748 1.00 97.62 82 GLU A C 1
ATOM 634 O O . GLU A 1 82 ? -1.343 -9.713 3.964 1.00 97.62 82 GLU A O 1
ATOM 639 N N . PRO A 1 83 ? -1.499 -7.500 4.294 1.00 97.81 83 PRO A N 1
ATOM 640 C CA . PRO A 1 83 ? -2.639 -7.581 5.202 1.00 97.81 83 PRO A CA 1
ATOM 641 C C . PRO A 1 83 ? -3.789 -8.434 4.673 1.00 97.81 83 PRO A C 1
ATOM 643 O O . PRO A 1 83 ? -4.375 -9.215 5.424 1.00 97.81 83 PRO A O 1
ATOM 646 N N . THR A 1 84 ? -4.093 -8.333 3.376 1.00 97.81 84 THR A N 1
ATOM 647 C CA . THR A 1 84 ? -5.270 -8.993 2.805 1.00 97.81 84 THR A CA 1
ATOM 648 C C . THR A 1 84 ? -5.121 -10.508 2.655 1.00 97.81 84 THR A C 1
ATOM 650 O O . THR A 1 84 ? -6.091 -11.193 2.336 1.00 97.81 84 THR A O 1
ATOM 653 N N . MET A 1 85 ? -3.938 -11.071 2.928 1.00 95.44 85 MET A N 1
ATOM 654 C CA . MET A 1 85 ? -3.753 -12.525 2.989 1.00 95.44 85 MET A CA 1
ATOM 655 C C . MET A 1 85 ? -4.340 -13.141 4.267 1.00 95.44 85 MET A C 1
ATOM 657 O O . MET A 1 85 ? -4.557 -14.354 4.329 1.00 95.44 85 MET A O 1
ATOM 661 N N . HIS A 1 86 ? -4.589 -12.319 5.290 1.00 96.19 86 HIS A N 1
ATOM 662 C CA . HIS A 1 86 ? -5.029 -12.780 6.601 1.00 96.19 86 HIS A CA 1
ATOM 663 C C . HIS A 1 86 ? -6.551 -12.761 6.704 1.00 96.19 86 HIS A C 1
ATOM 665 O O . HIS A 1 86 ? -7.186 -11.708 6.673 1.00 96.19 86 HIS A O 1
ATOM 671 N N . ARG A 1 87 ? -7.156 -13.940 6.889 1.00 95.25 87 ARG A N 1
ATOM 672 C CA . ARG A 1 87 ? -8.621 -14.086 6.989 1.00 95.25 87 ARG A CA 1
ATOM 673 C C . ARG A 1 87 ? -9.231 -13.361 8.190 1.00 95.25 87 ARG A C 1
ATOM 675 O O . ARG A 1 87 ? -10.399 -13.004 8.112 1.00 95.25 87 ARG A O 1
ATOM 682 N N . GLY A 1 88 ? -8.460 -13.141 9.258 1.00 96.12 88 GLY A N 1
ATOM 683 C CA . GLY A 1 88 ? -8.886 -12.384 10.439 1.00 96.12 88 GLY A CA 1
ATOM 684 C C . GLY A 1 88 ? -8.789 -10.859 10.298 1.00 96.12 88 GLY A C 1
ATOM 685 O O . GLY A 1 88 ? -9.219 -10.146 11.201 1.00 96.12 88 GLY A O 1
ATOM 686 N N . LEU A 1 89 ? -8.265 -10.325 9.181 1.00 97.69 89 LEU A N 1
ATOM 687 C CA . LEU A 1 89 ? -8.176 -8.873 8.964 1.00 97.69 89 LEU A CA 1
ATOM 688 C C . LEU A 1 89 ? -9.526 -8.146 9.153 1.00 97.69 89 LEU A C 1
ATOM 690 O O . LEU A 1 89 ? -9.526 -7.115 9.824 1.00 97.69 89 LEU A O 1
ATOM 694 N N . PRO A 1 90 ? -10.675 -8.639 8.638 1.00 97.81 90 PRO A N 1
ATOM 695 C CA . PRO A 1 90 ? -11.947 -7.939 8.806 1.00 97.81 90 PRO A CA 1
ATOM 696 C C . PRO A 1 90 ? -12.353 -7.719 10.266 1.00 97.81 90 PRO A C 1
ATOM 698 O O . PRO A 1 90 ? -12.949 -6.694 10.583 1.00 97.81 90 PRO A O 1
ATOM 701 N N . ASP A 1 91 ? -12.006 -8.639 11.166 1.00 97.00 91 ASP A N 1
ATOM 702 C CA . ASP A 1 91 ? -12.337 -8.500 12.585 1.00 97.00 91 ASP A CA 1
ATOM 703 C C . ASP A 1 91 ? -11.462 -7.441 13.263 1.00 97.00 91 ASP A C 1
ATOM 705 O O . ASP A 1 91 ? -11.960 -6.665 14.081 1.00 97.00 91 ASP A O 1
ATOM 709 N N . LEU A 1 92 ? -10.188 -7.326 12.865 1.00 97.81 92 LEU A N 1
ATOM 710 C CA . LEU A 1 92 ? -9.333 -6.220 13.302 1.00 97.81 92 LEU A CA 1
ATOM 711 C C . LEU A 1 92 ? -9.874 -4.870 12.808 1.00 97.81 92 LEU A C 1
ATOM 713 O O . LEU A 1 92 ? -9.953 -3.925 13.591 1.00 97.81 92 LEU A O 1
ATOM 717 N N . LEU A 1 93 ? -10.301 -4.782 11.542 1.00 98.38 93 LEU A N 1
ATOM 718 C CA . LEU A 1 93 ? -10.891 -3.557 10.987 1.00 98.38 93 LEU A CA 1
ATOM 719 C C . LEU A 1 93 ? -12.161 -3.148 11.748 1.00 98.38 93 LEU A C 1
ATOM 721 O O . LEU A 1 93 ? -12.283 -1.993 12.145 1.00 98.38 93 LEU A O 1
ATOM 725 N N . ARG A 1 94 ? -13.073 -4.088 12.030 1.00 98.25 94 ARG A N 1
ATOM 726 C CA . ARG A 1 94 ? -14.299 -3.802 12.800 1.00 98.25 94 ARG A CA 1
ATOM 727 C C . ARG A 1 94 ? -14.004 -3.293 14.199 1.00 98.25 94 ARG A C 1
ATOM 729 O O . ARG A 1 94 ? -14.584 -2.296 14.611 1.00 98.25 94 ARG A O 1
ATOM 736 N N . ARG A 1 95 ? -13.061 -3.921 14.903 1.00 98.06 95 ARG A N 1
ATOM 737 C CA . ARG A 1 95 ? -12.653 -3.464 16.236 1.00 98.06 95 ARG A CA 1
ATOM 738 C C . ARG A 1 95 ? -12.065 -2.047 16.194 1.00 98.06 95 ARG A C 1
ATOM 740 O O . ARG A 1 95 ? -12.313 -1.271 17.110 1.00 98.06 95 ARG A O 1
ATOM 747 N N . VAL A 1 96 ? -11.344 -1.671 15.132 1.00 98.38 96 VAL A N 1
ATOM 748 C CA . VAL A 1 96 ? -10.902 -0.277 14.915 1.00 98.38 96 VAL A CA 1
ATOM 749 C C . VAL A 1 96 ? -12.099 0.653 14.672 1.00 98.38 96 VAL A C 1
ATOM 751 O O . VAL A 1 96 ? -12.163 1.728 15.274 1.00 98.38 96 VAL A O 1
ATOM 754 N N . CYS A 1 97 ? -13.077 0.243 13.857 1.00 97.94 97 CYS A N 1
ATOM 755 C CA . CYS A 1 97 ? -14.313 1.006 13.654 1.00 97.94 97 CYS A CA 1
ATOM 756 C C . CYS A 1 97 ? -15.098 1.206 14.963 1.00 97.94 97 CYS A C 1
ATOM 758 O O . CYS A 1 97 ? -15.598 2.304 15.204 1.00 97.94 97 CYS A O 1
ATOM 760 N N . ASP A 1 98 ? -15.160 0.198 15.838 1.00 97.94 98 ASP A N 1
ATOM 761 C CA . ASP A 1 98 ? -15.816 0.276 17.154 1.00 97.94 98 ASP A CA 1
ATOM 762 C C . ASP A 1 98 ? -15.123 1.279 18.091 1.00 97.94 98 ASP A C 1
ATOM 764 O O . ASP A 1 98 ? -15.755 1.889 18.957 1.00 97.94 98 ASP A O 1
ATOM 768 N N . MET A 1 99 ? -13.826 1.523 17.882 1.00 97.75 99 MET A N 1
ATOM 769 C CA . MET A 1 99 ? -13.100 2.609 18.538 1.00 97.75 99 MET A CA 1
ATOM 770 C C . MET A 1 99 ? -13.403 3.981 17.918 1.00 97.75 99 MET A C 1
ATOM 772 O O . MET A 1 99 ? -12.866 4.979 18.393 1.00 97.75 99 MET A O 1
ATOM 776 N N . GLY A 1 100 ? -14.236 4.087 16.884 1.00 97.25 100 GLY A N 1
ATOM 777 C CA . GLY A 1 100 ? -14.543 5.345 16.199 1.00 97.25 100 GLY A CA 1
ATOM 778 C C . GLY A 1 100 ? -13.364 5.923 15.410 1.00 97.25 100 GLY A C 1
ATOM 779 O O . GLY A 1 100 ? -13.268 7.143 15.281 1.00 97.25 100 GLY A O 1
ATOM 780 N N . LEU A 1 101 ? -12.451 5.067 14.942 1.00 97.31 101 LEU A N 1
ATOM 781 C CA . LEU A 1 101 ? -11.319 5.430 14.088 1.00 97.31 101 LEU A CA 1
ATOM 782 C C . LEU A 1 101 ? -11.592 4.995 12.641 1.00 97.31 101 LEU A C 1
ATOM 784 O O . LEU A 1 101 ? -12.257 3.985 12.406 1.00 97.31 101 LEU A O 1
ATOM 788 N N . GLU A 1 102 ? -11.061 5.741 11.671 1.00 96.94 102 GLU A N 1
ATOM 789 C CA . GLU A 1 102 ? -11.064 5.331 10.265 1.00 96.94 102 GLU A CA 1
ATOM 790 C C . GLU A 1 102 ? -10.102 4.157 10.048 1.00 96.94 102 GLU A C 1
ATOM 792 O O . GLU A 1 102 ? -9.009 4.092 10.618 1.00 96.94 102 GLU A O 1
ATOM 797 N N . THR A 1 103 ? -10.480 3.242 9.170 1.00 97.94 103 THR A N 1
ATOM 798 C CA . THR A 1 103 ? -9.650 2.103 8.793 1.00 97.94 103 THR A CA 1
ATOM 799 C C . THR A 1 103 ? -8.953 2.334 7.467 1.00 97.94 103 THR A C 1
ATOM 801 O O . THR A 1 103 ? -9.499 2.889 6.509 1.00 97.94 103 THR A O 1
ATOM 804 N N . CYS A 1 104 ? -7.723 1.853 7.401 1.00 98.00 104 CYS A N 1
ATOM 805 C CA . CYS A 1 104 ? -6.896 1.912 6.221 1.00 98.00 104 CYS A CA 1
ATOM 806 C C . CYS A 1 104 ? -6.199 0.562 6.014 1.00 98.00 104 CYS A C 1
ATOM 808 O O . CYS A 1 104 ? -5.845 -0.123 6.976 1.00 98.00 104 CYS A O 1
ATOM 810 N N . VAL A 1 105 ? -6.033 0.152 4.759 1.00 98.38 105 VAL A N 1
ATOM 811 C CA . VAL A 1 105 ? -5.272 -1.049 4.398 1.00 98.38 105 VAL A CA 1
ATOM 812 C C . VAL A 1 105 ? -4.286 -0.697 3.298 1.00 98.38 105 VAL A C 1
ATOM 814 O O . VAL A 1 105 ? -4.668 -0.158 2.259 1.00 98.38 105 VAL A O 1
ATOM 817 N N . GLU A 1 106 ? -3.024 -1.039 3.515 1.00 97.94 106 GLU A N 1
ATOM 818 C CA . GLU A 1 106 ? -2.002 -1.064 2.479 1.00 97.94 106 GLU A CA 1
ATOM 819 C C . GLU A 1 106 ? -1.921 -2.468 1.883 1.00 97.94 106 GLU A C 1
ATOM 821 O O . GLU A 1 106 ? -1.794 -3.447 2.610 1.00 97.94 106 GLU A O 1
ATOM 826 N N . THR A 1 107 ? -2.044 -2.587 0.563 1.00 98.50 107 THR A N 1
ATOM 827 C CA . THR A 1 107 ? -2.121 -3.886 -0.114 1.00 98.50 107 THR A CA 1
ATOM 828 C C . THR A 1 107 ? -1.399 -3.877 -1.454 1.00 98.50 107 THR A C 1
ATOM 830 O O . THR A 1 107 ? -1.373 -2.878 -2.174 1.00 98.50 107 THR A O 1
ATOM 833 N N . ASN A 1 108 ? -0.862 -5.033 -1.827 1.00 98.31 108 ASN A N 1
ATOM 834 C CA . ASN A 1 108 ? -0.353 -5.335 -3.158 1.00 98.31 108 ASN A CA 1
ATOM 835 C C . ASN A 1 108 ? -1.451 -5.779 -4.150 1.00 98.31 108 ASN A C 1
ATOM 837 O O . ASN A 1 108 ? -1.154 -6.040 -5.316 1.00 98.31 108 ASN A O 1
ATOM 841 N N . GLY A 1 109 ? -2.706 -5.895 -3.697 1.00 98.38 109 GLY A N 1
ATOM 842 C CA . GLY A 1 109 ? -3.860 -6.163 -4.553 1.00 98.38 109 GLY A CA 1
ATOM 843 C C . GLY A 1 109 ? -4.034 -7.615 -4.991 1.00 98.38 109 GLY A C 1
ATOM 844 O O . GLY A 1 109 ? -4.805 -7.887 -5.908 1.00 98.38 109 GLY A O 1
ATOM 845 N N . THR A 1 110 ? -3.341 -8.565 -4.374 1.00 98.38 110 THR A N 1
ATOM 846 C CA . THR A 1 110 ? -3.400 -9.979 -4.783 1.00 98.38 110 THR A CA 1
ATOM 847 C C . THR A 1 110 ? -4.577 -10.772 -4.212 1.00 98.38 110 THR A C 1
ATOM 849 O O . THR A 1 110 ? -4.779 -11.915 -4.619 1.00 98.38 110 THR A O 1
ATOM 852 N N . GLN A 1 111 ? -5.357 -10.199 -3.287 1.00 98.38 111 GLN A N 1
ATOM 853 C CA . GLN A 1 111 ? -6.518 -10.853 -2.663 1.00 98.38 111 GLN A CA 1
ATOM 854 C C . GLN A 1 111 ? -7.825 -10.099 -2.977 1.00 98.38 111 GLN A C 1
ATOM 856 O O . GLN A 1 111 ? -8.426 -9.495 -2.081 1.00 98.38 111 GLN A O 1
ATOM 861 N N . PRO A 1 112 ? -8.304 -10.136 -4.238 1.00 98.50 112 PRO A N 1
ATOM 862 C CA . PRO A 1 112 ? -9.504 -9.408 -4.656 1.00 98.50 112 PRO A CA 1
ATOM 863 C C . PRO A 1 112 ? -10.731 -9.759 -3.808 1.00 98.50 112 PRO A C 1
ATOM 865 O O . PRO A 1 112 ? -11.470 -8.872 -3.398 1.00 98.50 112 PRO A O 1
ATOM 868 N N . HIS A 1 113 ? -10.929 -11.034 -3.465 1.00 98.25 113 HIS A N 1
ATOM 869 C CA . HIS A 1 113 ? -12.100 -11.460 -2.693 1.00 98.25 113 HIS A CA 1
ATOM 870 C C . HIS A 1 113 ? -12.169 -10.848 -1.291 1.00 98.25 113 HIS A C 1
ATOM 872 O O . HIS A 1 113 ? -13.254 -10.471 -0.848 1.00 98.25 113 HIS A O 1
ATOM 878 N N . LEU A 1 114 ? -11.035 -10.736 -0.588 1.00 98.00 114 LEU A N 1
ATOM 879 C CA . LEU A 1 114 ? -11.038 -10.112 0.734 1.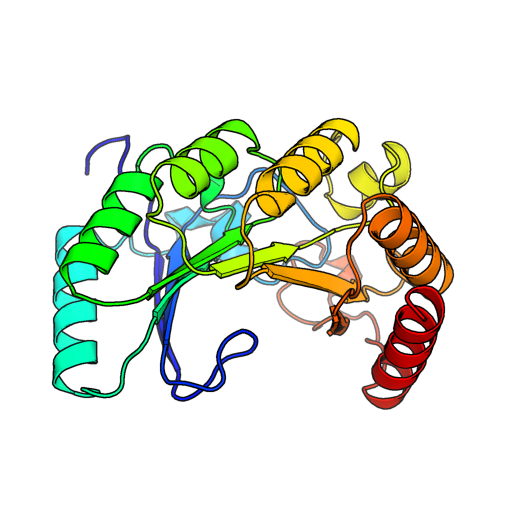00 98.00 114 LEU A CA 1
ATOM 880 C C . LEU A 1 114 ? -11.234 -8.598 0.616 1.00 98.00 114 LEU A C 1
ATOM 882 O O . LEU A 1 114 ? -11.987 -8.031 1.403 1.00 98.00 114 LEU A O 1
ATOM 886 N N . LEU A 1 115 ? -10.620 -7.960 -0.389 1.00 98.38 115 LEU A N 1
ATOM 887 C CA . LEU A 1 115 ? -10.850 -6.545 -0.686 1.00 98.38 115 LEU A CA 1
ATOM 888 C C . LEU A 1 115 ? -12.328 -6.260 -0.957 1.00 98.38 115 LEU A C 1
ATOM 890 O O . LEU A 1 115 ? -12.892 -5.342 -0.369 1.00 98.38 115 LEU A O 1
ATOM 894 N N . ASP A 1 116 ? -12.970 -7.074 -1.793 1.00 98.44 116 ASP A N 1
ATOM 895 C CA . ASP A 1 116 ? -14.390 -6.924 -2.105 1.00 98.44 116 ASP A CA 1
ATOM 896 C C . ASP A 1 116 ? -15.253 -7.058 -0.850 1.00 98.44 116 ASP A C 1
ATOM 898 O O . ASP A 1 116 ? -16.160 -6.260 -0.630 1.00 98.44 116 ASP A O 1
ATOM 902 N N . TYR A 1 117 ? -14.931 -8.026 0.010 1.00 98.19 117 TYR A N 1
ATOM 903 C CA . TYR A 1 117 ? -15.630 -8.222 1.272 1.00 98.19 117 TYR A CA 1
ATOM 904 C C . TYR A 1 117 ? -15.535 -6.993 2.185 1.00 98.19 117 TYR A C 1
ATOM 906 O O . TYR A 1 117 ? -16.569 -6.463 2.580 1.00 98.19 117 TYR A O 1
ATOM 914 N N . VAL A 1 118 ? -14.328 -6.501 2.488 1.00 97.81 118 VAL A N 1
ATOM 915 C CA . VAL A 1 118 ? -14.157 -5.377 3.431 1.00 97.81 118 VAL A CA 1
ATOM 916 C C . VAL A 1 118 ? -14.692 -4.052 2.880 1.00 97.81 118 VAL A C 1
ATOM 918 O O . VAL A 1 118 ? -15.151 -3.208 3.648 1.00 97.81 118 VAL A O 1
ATOM 921 N N . ILE A 1 119 ? -14.678 -3.876 1.554 1.00 97.56 119 ILE A N 1
ATOM 922 C CA . ILE A 1 119 ? -15.257 -2.702 0.891 1.00 97.56 119 ILE A CA 1
ATOM 923 C C . ILE A 1 119 ? -16.787 -2.762 0.936 1.00 97.56 119 ILE A C 1
ATOM 925 O O . ILE A 1 119 ? -17.417 -1.777 1.314 1.00 97.56 119 ILE A O 1
ATOM 929 N N . ASN A 1 120 ? -17.396 -3.902 0.590 1.00 97.19 120 ASN A N 1
ATOM 930 C CA . ASN A 1 120 ? -18.857 -4.043 0.605 1.00 97.19 120 ASN A CA 1
ATOM 931 C C . ASN A 1 120 ? -19.435 -4.046 2.030 1.00 97.19 120 ASN A C 1
ATOM 933 O O . ASN A 1 120 ? -20.566 -3.605 2.218 1.00 97.19 120 ASN A O 1
ATOM 937 N N . ASP A 1 121 ? -18.674 -4.510 3.026 1.00 96.56 121 ASP A N 1
ATOM 938 C CA . ASP A 1 121 ? -19.051 -4.436 4.447 1.00 96.56 121 ASP A CA 1
ATOM 939 C C . ASP A 1 121 ? -18.974 -2.995 4.995 1.00 96.56 121 ASP A C 1
ATOM 941 O O . ASP A 1 121 ? -19.479 -2.713 6.077 1.00 96.56 121 ASP A O 1
ATOM 945 N N . GLY A 1 122 ? -18.361 -2.060 4.255 1.00 95.88 122 GLY A N 1
ATOM 946 C CA . GLY A 1 122 ? -18.252 -0.650 4.642 1.00 95.88 122 GLY A CA 1
ATOM 947 C C . GLY A 1 122 ? -17.253 -0.381 5.772 1.00 95.88 122 GLY A C 1
ATOM 948 O O . GLY A 1 122 ? -17.238 0.717 6.323 1.00 95.88 122 GLY A O 1
ATOM 949 N N . ILE A 1 123 ? -16.412 -1.364 6.106 1.00 96.94 123 ILE A N 1
ATOM 950 C CA . ILE A 1 123 ? -15.433 -1.303 7.204 1.00 96.94 123 ILE A CA 1
ATOM 951 C C . ILE A 1 123 ? -14.044 -0.853 6.747 1.00 96.94 123 ILE A C 1
ATOM 953 O O . ILE A 1 123 ? -13.106 -0.907 7.539 1.00 96.94 123 ILE A O 1
ATOM 957 N N . LEU A 1 124 ? -13.884 -0.463 5.479 1.00 97.75 124 LEU A N 1
ATOM 958 C CA . LEU A 1 124 ? -12.641 0.063 4.916 1.00 97.75 124 LEU A CA 1
ATOM 959 C C . LEU A 1 124 ? -12.844 1.504 4.434 1.00 97.75 124 LEU A C 1
ATOM 961 O O . LEU A 1 124 ? -13.519 1.731 3.430 1.00 97.75 124 LEU A O 1
ATOM 965 N N . ASN A 1 125 ? -12.240 2.479 5.118 1.00 96.62 125 ASN A N 1
ATOM 966 C CA . ASN A 1 125 ? -12.350 3.892 4.733 1.00 96.62 125 ASN A CA 1
ATOM 967 C C . ASN A 1 125 ? -11.306 4.307 3.691 1.00 96.62 125 ASN A C 1
ATOM 969 O O . ASN A 1 125 ? -11.584 5.151 2.838 1.00 96.62 125 ASN A O 1
ATOM 973 N N . ARG A 1 126 ? -10.097 3.742 3.765 1.00 97.00 126 ARG A N 1
ATOM 974 C CA . ARG A 1 126 ? -8.972 4.092 2.891 1.00 97.00 126 ARG A CA 1
ATOM 975 C C . ARG A 1 126 ? -8.218 2.857 2.422 1.00 97.00 126 ARG A C 1
ATOM 977 O O . ARG A 1 126 ? -8.115 1.867 3.136 1.00 97.00 126 ARG A O 1
ATOM 984 N N . ILE A 1 127 ? -7.658 2.940 1.225 1.00 97.81 127 ILE A N 1
ATOM 985 C CA . ILE A 1 127 ? -6.801 1.906 0.657 1.00 97.81 127 ILE A CA 1
ATOM 986 C C . ILE A 1 127 ? -5.569 2.536 0.023 1.00 97.81 127 ILE A C 1
ATOM 988 O O . ILE A 1 127 ? -5.677 3.459 -0.789 1.00 97.81 127 ILE A O 1
ATOM 992 N N . LEU A 1 128 ? -4.400 2.016 0.382 1.00 97.62 128 LEU A N 1
ATOM 993 C CA . LEU A 1 128 ? -3.151 2.270 -0.323 1.00 97.62 128 LEU A CA 1
ATOM 994 C C . LEU A 1 128 ? -2.888 1.046 -1.187 1.00 97.62 128 LEU A C 1
ATOM 996 O O . LEU A 1 128 ? -2.580 -0.032 -0.683 1.00 97.62 128 LEU A O 1
ATOM 1000 N N . PHE A 1 129 ? -3.046 1.211 -2.491 1.00 98.25 129 PHE A N 1
ATOM 1001 C CA . PHE A 1 129 ? -2.861 0.141 -3.454 1.00 98.25 129 PHE A CA 1
ATOM 1002 C C . PHE A 1 129 ? -1.494 0.284 -4.114 1.00 98.25 129 PHE A C 1
ATOM 1004 O O . PHE A 1 129 ? -1.249 1.250 -4.841 1.00 98.25 129 PHE A O 1
ATOM 1011 N N . ASP A 1 130 ? -0.610 -0.674 -3.863 1.00 97.62 130 ASP A N 1
ATOM 1012 C CA . ASP A 1 130 ? 0.756 -0.663 -4.369 1.00 97.62 130 ASP A CA 1
ATOM 1013 C C . ASP A 1 130 ? 0.858 -1.463 -5.676 1.00 97.62 130 ASP A C 1
ATOM 1015 O O . ASP A 1 130 ? 0.960 -2.695 -5.683 1.00 97.62 130 ASP A O 1
ATOM 1019 N N . LEU A 1 131 ? 0.783 -0.739 -6.793 1.00 98.06 131 LEU A N 1
ATOM 1020 C CA . LEU A 1 131 ? 0.895 -1.272 -8.143 1.00 98.06 131 LEU A CA 1
ATOM 1021 C C . LEU A 1 131 ? 2.373 -1.505 -8.471 1.00 98.06 131 LEU A C 1
ATOM 1023 O O . LEU A 1 131 ? 3.167 -0.567 -8.514 1.00 98.06 131 LEU A O 1
ATOM 1027 N N . LYS A 1 132 ? 2.751 -2.763 -8.696 1.00 97.88 132 LYS A N 1
ATOM 1028 C CA . LYS A 1 132 ? 4.168 -3.151 -8.784 1.00 97.88 132 LYS A CA 1
ATOM 1029 C C . LYS A 1 132 ? 4.785 -2.921 -10.162 1.00 97.88 132 LYS A C 1
ATOM 1031 O O . LYS A 1 132 ? 5.988 -2.713 -10.242 1.00 97.88 132 LYS A O 1
ATOM 1036 N N . ALA A 1 133 ? 3.976 -2.981 -11.216 1.00 98.06 133 ALA A N 1
ATOM 1037 C CA . ALA A 1 133 ? 4.407 -2.850 -12.606 1.00 98.06 133 ALA A CA 1
ATOM 1038 C C . ALA A 1 133 ? 3.192 -2.642 -13.538 1.00 98.06 133 ALA A C 1
ATOM 1040 O O . ALA A 1 133 ? 2.044 -2.724 -13.082 1.00 98.06 133 ALA A O 1
ATOM 1041 N N . PRO A 1 134 ? 3.416 -2.403 -14.846 1.00 98.38 134 PRO A N 1
ATOM 1042 C CA . PRO A 1 134 ? 2.375 -2.479 -15.869 1.00 98.38 134 PRO A CA 1
ATOM 1043 C C . PRO A 1 134 ? 1.579 -3.779 -15.787 1.00 98.38 134 PRO A C 1
ATOM 1045 O O . PRO A 1 134 ? 2.137 -4.833 -15.497 1.00 98.38 134 PRO A O 1
ATOM 1048 N N . LEU A 1 135 ? 0.276 -3.710 -16.062 1.00 98.25 135 LEU A N 1
ATOM 1049 C CA . LEU A 1 135 ? -0.698 -4.792 -15.906 1.00 98.25 135 LEU A CA 1
ATOM 1050 C C . LEU A 1 135 ? -0.586 -5.867 -17.012 1.00 98.25 135 LEU A C 1
ATOM 1052 O O . LEU A 1 135 ? -1.561 -6.190 -17.708 1.00 98.25 135 LEU A O 1
ATOM 1056 N N . GLU A 1 136 ? 0.610 -6.433 -17.124 1.00 98.00 136 GLU A N 1
ATOM 1057 C CA . GLU A 1 136 ? 1.061 -7.480 -18.037 1.00 98.00 136 GLU A CA 1
ATOM 1058 C C . GLU A 1 136 ? 1.817 -8.551 -17.242 1.00 98.00 136 GLU A C 1
ATOM 1060 O O . GLU A 1 136 ? 2.602 -8.231 -16.355 1.00 98.00 136 GLU A O 1
ATOM 1065 N N . ASP A 1 137 ? 1.575 -9.828 -17.539 1.00 98.19 137 ASP A N 1
ATOM 1066 C CA . ASP A 1 137 ? 1.979 -10.933 -16.658 1.00 98.19 137 ASP A CA 1
ATOM 1067 C C . ASP A 1 137 ? 3.494 -11.001 -16.399 1.00 98.19 137 ASP A C 1
ATOM 1069 O O . ASP A 1 137 ? 3.912 -11.199 -15.258 1.00 98.19 137 ASP A O 1
ATOM 1073 N N . GLU A 1 138 ? 4.321 -10.831 -17.434 1.00 97.31 138 GLU A N 1
ATOM 1074 C CA . GLU A 1 138 ? 5.783 -10.927 -17.325 1.00 97.31 138 GLU A CA 1
ATOM 1075 C C . GLU A 1 138 ? 6.404 -9.787 -16.498 1.00 97.31 138 GLU A C 1
ATOM 1077 O O . GLU A 1 138 ? 7.005 -10.092 -15.462 1.00 97.31 138 GLU A O 1
ATOM 1082 N N . PRO A 1 139 ? 6.241 -8.493 -16.853 1.00 96.69 139 PRO A N 1
ATOM 1083 C CA . PRO A 1 139 ? 6.811 -7.410 -16.052 1.00 96.69 139 PRO A CA 1
ATOM 1084 C C . PRO A 1 139 ? 6.234 -7.384 -14.632 1.00 96.69 139 PRO A C 1
ATOM 1086 O O . PRO A 1 139 ? 6.972 -7.130 -13.679 1.00 96.69 139 PRO A O 1
ATOM 1089 N N . TYR A 1 140 ? 4.949 -7.722 -14.455 1.00 98.25 140 TYR A N 1
ATOM 1090 C CA . TYR A 1 140 ? 4.355 -7.786 -13.121 1.00 98.25 140 TYR A CA 1
ATOM 1091 C C . TYR A 1 140 ? 4.958 -8.909 -12.275 1.00 98.25 140 TYR A C 1
ATOM 1093 O O . TYR A 1 140 ? 5.245 -8.694 -11.099 1.00 98.25 140 TYR A O 1
ATOM 1101 N N . SER A 1 141 ? 5.205 -10.084 -12.861 1.00 98.12 141 SER A N 1
ATOM 1102 C CA . SER A 1 141 ? 5.848 -11.202 -12.160 1.00 98.12 141 SER A CA 1
ATOM 1103 C C . SER A 1 141 ? 7.296 -10.894 -11.768 1.00 98.12 141 SER A C 1
ATOM 1105 O O . SER A 1 141 ? 7.713 -11.256 -10.668 1.00 98.12 141 SER A O 1
ATOM 1107 N N . ILE A 1 142 ? 8.048 -10.195 -12.629 1.00 96.38 142 ILE A N 1
ATOM 1108 C CA . ILE A 1 142 ? 9.417 -9.736 -12.332 1.00 96.38 142 ILE A CA 1
ATOM 1109 C C . ILE A 1 142 ? 9.399 -8.783 -11.131 1.00 96.38 142 ILE A C 1
ATOM 1111 O O . ILE A 1 142 ? 10.064 -9.033 -10.128 1.00 96.38 142 ILE A O 1
ATOM 1115 N N . ALA A 1 143 ? 8.574 -7.737 -11.195 1.00 96.94 143 ALA A N 1
ATOM 1116 C CA . ALA A 1 143 ? 8.412 -6.755 -10.127 1.00 96.94 143 ALA A CA 1
ATOM 1117 C C . ALA A 1 143 ? 7.929 -7.372 -8.800 1.00 96.94 143 ALA A C 1
ATOM 1119 O O . ALA A 1 143 ? 8.382 -7.004 -7.716 1.00 96.94 143 ALA A O 1
ATOM 1120 N N . ALA A 1 144 ? 7.011 -8.335 -8.876 1.00 97.31 144 ALA A N 1
ATOM 1121 C CA . ALA A 1 144 ? 6.475 -9.053 -7.727 1.00 97.31 144 ALA A CA 1
ATOM 1122 C C . ALA A 1 144 ? 7.457 -10.077 -7.127 1.00 97.31 144 ALA A C 1
ATOM 1124 O O . ALA A 1 144 ? 7.241 -10.535 -6.001 1.00 97.31 144 ALA A O 1
ATOM 1125 N N . GLY A 1 145 ? 8.496 -10.472 -7.870 1.00 96.81 145 GLY A N 1
ATOM 1126 C CA . GLY A 1 145 ? 9.444 -11.530 -7.505 1.00 96.81 145 GLY A CA 1
ATOM 1127 C C . GLY A 1 145 ? 8.843 -12.941 -7.461 1.00 96.81 145 GLY A C 1
ATOM 1128 O O . GLY A 1 145 ? 9.479 -13.870 -6.965 1.00 96.81 145 GLY A O 1
ATOM 1129 N N . VAL A 1 146 ? 7.610 -13.118 -7.945 1.00 97.38 146 VAL A N 1
ATOM 1130 C CA . VAL A 1 146 ? 6.902 -14.404 -8.025 1.00 97.38 146 VAL A CA 1
ATOM 1131 C C . VAL A 1 146 ? 5.998 -14.419 -9.263 1.00 97.38 146 VAL A C 1
ATOM 1133 O O . VAL A 1 146 ? 5.482 -13.365 -9.636 1.00 97.38 146 VAL A O 1
ATOM 1136 N N . PRO A 1 147 ? 5.744 -15.587 -9.885 1.00 98.19 147 PRO A N 1
ATOM 1137 C CA . PRO A 1 147 ? 4.780 -15.685 -10.976 1.00 98.19 147 PRO A CA 1
ATOM 1138 C C . PRO A 1 147 ? 3.383 -15.264 -10.515 1.00 98.19 147 PRO A C 1
ATOM 1140 O O . PRO A 1 147 ? 2.814 -15.875 -9.606 1.00 98.19 147 PRO A O 1
ATOM 1143 N N . ILE A 1 148 ? 2.818 -14.243 -11.155 1.00 97.12 148 ILE A N 1
ATOM 1144 C CA . ILE A 1 148 ? 1.466 -13.773 -10.875 1.00 97.12 148 ILE A CA 1
ATOM 1145 C C . ILE A 1 148 ? 0.781 -13.263 -12.151 1.00 97.12 148 ILE A C 1
ATOM 1147 O O . ILE A 1 148 ? 1.329 -12.411 -12.848 1.00 97.12 148 ILE A O 1
ATOM 1151 N N . PRO A 1 149 ? -0.440 -13.737 -12.458 1.00 98.19 149 PRO A N 1
ATOM 1152 C CA . PRO A 1 149 ? -1.235 -13.162 -13.533 1.00 98.19 149 PRO A CA 1
ATOM 1153 C C . PRO A 1 149 ? -1.654 -11.730 -13.192 1.00 98.19 149 PRO A C 1
ATOM 1155 O O . PRO A 1 149 ? -2.311 -11.488 -12.173 1.00 98.19 149 PRO A O 1
ATOM 1158 N N . ALA A 1 150 ? -1.373 -10.781 -14.082 1.00 98.06 150 ALA A N 1
ATOM 1159 C CA . ALA A 1 150 ? -1.776 -9.388 -13.915 1.00 98.06 150 ALA A CA 1
ATOM 1160 C C . ALA A 1 150 ? -3.309 -9.225 -13.888 1.00 98.06 150 ALA A C 1
ATOM 1162 O O . ALA A 1 150 ? -3.826 -8.218 -13.401 1.00 98.06 150 ALA A O 1
ATOM 1163 N N . SER A 1 151 ? -4.064 -10.223 -14.365 1.00 98.50 151 SER A N 1
ATOM 1164 C CA . SER A 1 151 ? -5.527 -10.255 -14.273 1.00 98.50 151 SER A CA 1
ATOM 1165 C C . SER A 1 151 ? -6.051 -10.201 -12.834 1.00 98.50 151 SER A C 1
ATOM 1167 O O . SER A 1 151 ? -7.091 -9.588 -12.613 1.00 98.50 151 SER A O 1
ATOM 1169 N N . ILE A 1 152 ? -5.334 -10.775 -11.859 1.00 98.56 152 ILE A N 1
ATOM 1170 C CA . ILE A 1 152 ? -5.720 -10.723 -10.435 1.00 98.56 152 ILE A CA 1
ATOM 1171 C C . ILE A 1 152 ? -5.673 -9.276 -9.933 1.00 98.56 152 ILE A C 1
ATOM 1173 O O . ILE A 1 152 ? -6.576 -8.799 -9.250 1.00 98.56 152 ILE A O 1
ATOM 1177 N N . ILE A 1 153 ? -4.636 -8.544 -10.334 1.00 98.69 153 ILE A N 1
ATOM 1178 C CA . ILE A 1 153 ? -4.451 -7.140 -9.966 1.00 98.69 153 ILE A CA 1
ATOM 1179 C C . ILE A 1 153 ? -5.510 -6.270 -10.645 1.00 98.69 153 ILE A C 1
ATOM 1181 O O . ILE A 1 153 ? -6.091 -5.397 -10.004 1.00 98.69 153 ILE A O 1
ATOM 1185 N N . LYS A 1 154 ? -5.818 -6.542 -11.922 1.00 98.56 154 LYS A N 1
ATOM 1186 C CA . LYS A 1 154 ? -6.922 -5.887 -12.645 1.00 98.56 154 LYS A CA 1
ATOM 1187 C C . LYS A 1 154 ? -8.258 -6.083 -11.926 1.00 98.56 154 LYS A C 1
ATOM 1189 O O . LYS A 1 154 ? -9.018 -5.126 -11.810 1.00 98.56 154 LYS A O 1
ATOM 1194 N N . GLU A 1 155 ? -8.538 -7.287 -11.428 1.00 98.69 155 GLU A N 1
ATOM 1195 C CA . GLU A 1 155 ? -9.750 -7.574 -10.653 1.00 98.69 155 GLU A CA 1
ATOM 1196 C C . GLU A 1 155 ? -9.816 -6.720 -9.382 1.00 98.69 155 GLU A C 1
ATOM 1198 O O . GLU A 1 155 ? -10.812 -6.030 -9.156 1.00 98.69 155 GLU A O 1
ATOM 1203 N N . SER A 1 156 ? -8.734 -6.673 -8.603 1.00 98.69 156 SER A N 1
ATOM 1204 C CA . SER A 1 156 ? -8.668 -5.827 -7.409 1.00 98.69 156 SER A CA 1
ATOM 1205 C C . SER A 1 156 ? -8.817 -4.340 -7.735 1.00 98.69 156 SER A C 1
ATOM 1207 O O . SER A 1 156 ? -9.545 -3.636 -7.040 1.00 98.69 156 SER A O 1
ATOM 1209 N N . LEU A 1 157 ? -8.216 -3.856 -8.826 1.00 98.50 157 LEU A N 1
ATOM 1210 C CA . LEU A 1 157 ? -8.408 -2.482 -9.298 1.00 98.50 157 LEU A CA 1
ATOM 1211 C C . LEU A 1 157 ? -9.884 -2.197 -9.630 1.00 98.50 157 LEU A C 1
ATOM 1213 O O . LEU A 1 157 ? -10.414 -1.157 -9.247 1.00 98.50 157 LEU A O 1
ATOM 1217 N N . ILE A 1 158 ? -10.586 -3.126 -10.285 1.00 98.19 158 ILE A N 1
ATOM 1218 C CA . ILE A 1 158 ? -12.029 -2.997 -10.555 1.00 98.19 158 ILE A CA 1
ATOM 1219 C C . ILE A 1 158 ? -12.836 -2.961 -9.249 1.00 98.19 158 ILE A C 1
ATOM 1221 O O . ILE A 1 158 ? -13.789 -2.190 -9.140 1.00 98.19 158 ILE A O 1
ATOM 1225 N N . ILE A 1 159 ? -12.456 -3.756 -8.251 1.00 98.38 159 ILE A N 1
ATOM 1226 C CA . ILE A 1 159 ? -13.124 -3.806 -6.946 1.00 98.38 159 ILE A CA 1
ATOM 1227 C C . ILE A 1 159 ? -12.946 -2.494 -6.183 1.00 98.38 159 ILE A C 1
ATOM 1229 O O . ILE A 1 159 ? -13.940 -1.908 -5.751 1.00 98.38 159 ILE A O 1
ATOM 1233 N N . ILE A 1 160 ? -11.719 -1.973 -6.070 1.00 97.50 160 ILE A N 1
ATOM 1234 C CA . ILE A 1 160 ? -11.484 -0.729 -5.320 1.00 97.50 160 ILE A CA 1
ATOM 1235 C C . ILE A 1 160 ? -12.183 0.466 -5.969 1.00 97.50 160 ILE A C 1
ATOM 1237 O O . ILE A 1 160 ? -12.472 1.446 -5.289 1.00 97.50 160 ILE A O 1
ATOM 1241 N N . LYS A 1 161 ? -12.544 0.400 -7.260 1.00 95.31 161 LYS A N 1
ATOM 1242 C CA . LYS A 1 161 ? -13.348 1.453 -7.896 1.00 95.31 161 LYS A CA 1
ATOM 1243 C C . LYS A 1 161 ? -14.705 1.684 -7.228 1.00 95.31 161 LYS A C 1
ATOM 1245 O O . LYS A 1 161 ? -15.236 2.785 -7.362 1.00 95.31 161 LYS A O 1
ATOM 1250 N N . LYS A 1 162 ? -15.239 0.686 -6.515 1.00 94.06 162 LYS A N 1
ATOM 1251 C CA . LYS A 1 162 ? -16.491 0.789 -5.753 1.00 94.06 162 LYS A CA 1
ATOM 1252 C C . LYS A 1 162 ? -16.405 1.797 -4.605 1.00 94.06 162 LYS A C 1
ATOM 1254 O O . LYS A 1 162 ? -17.425 2.362 -4.234 1.00 94.06 162 LYS A O 1
ATOM 1259 N N . MET A 1 163 ? -15.211 2.045 -4.063 1.00 94.75 163 MET A N 1
ATOM 1260 C CA . MET A 1 163 ? -15.007 3.096 -3.063 1.00 94.75 163 MET A CA 1
ATOM 1261 C C . MET A 1 163 ? -15.112 4.465 -3.739 1.00 94.75 163 MET A C 1
ATOM 1263 O O . MET A 1 163 ? -14.460 4.690 -4.749 1.00 94.75 163 MET A O 1
ATOM 1267 N N . GLU A 1 164 ? -15.888 5.409 -3.212 1.00 88.75 164 GLU A N 1
ATOM 1268 C CA . GLU A 1 164 ? -15.990 6.745 -3.826 1.00 88.75 164 GLU A CA 1
ATOM 1269 C C . GLU A 1 164 ? -14.718 7.578 -3.598 1.00 88.75 164 GLU A C 1
ATOM 1271 O O . GLU A 1 164 ? -14.215 8.248 -4.506 1.00 88.75 164 GLU A O 1
ATOM 1276 N N . THR A 1 165 ? -14.152 7.486 -2.395 1.00 88.88 165 THR A N 1
ATOM 1277 C CA . THR A 1 165 ? -12.975 8.240 -1.944 1.00 88.88 165 THR A CA 1
ATOM 1278 C C . THR A 1 165 ? -11.973 7.317 -1.239 1.00 88.88 165 THR A C 1
ATOM 1280 O O . THR A 1 165 ? -12.137 6.099 -1.236 1.00 88.88 165 THR A O 1
ATOM 1283 N N . GLY A 1 166 ? -10.880 7.878 -0.709 1.00 91.94 166 GLY A N 1
ATOM 1284 C CA . GLY A 1 166 ? -9.931 7.131 0.125 1.00 91.94 166 GLY A CA 1
ATOM 1285 C C . GLY A 1 166 ? -8.985 6.192 -0.628 1.00 91.94 166 GLY A C 1
ATOM 1286 O O . GLY A 1 166 ? -8.293 5.404 0.003 1.00 91.94 166 GLY A O 1
ATOM 1287 N N . ARG A 1 167 ? -8.926 6.266 -1.962 1.00 95.56 167 ARG A N 1
ATOM 1288 C CA . ARG A 1 167 ? -8.042 5.433 -2.790 1.00 95.56 167 ARG A CA 1
ATOM 1289 C C . ARG A 1 167 ? -6.745 6.167 -3.090 1.00 95.56 167 ARG A C 1
ATOM 1291 O O . ARG A 1 167 ? -6.770 7.207 -3.746 1.00 95.56 167 ARG A O 1
ATOM 1298 N N . ILE A 1 168 ? -5.628 5.593 -2.668 1.00 96.00 168 ILE A N 1
ATOM 1299 C CA . ILE A 1 168 ? -4.286 6.057 -3.008 1.00 96.00 168 ILE A CA 1
ATOM 1300 C C . ILE A 1 168 ? -3.622 4.950 -3.819 1.00 96.00 168 ILE A C 1
ATOM 1302 O O . ILE A 1 168 ? -3.223 3.927 -3.271 1.00 96.00 168 ILE A O 1
ATOM 1306 N N . LEU A 1 169 ? -3.526 5.140 -5.134 1.00 97.44 169 LEU A N 1
ATOM 1307 C CA . LEU A 1 169 ? -2.762 4.246 -5.997 1.00 97.44 169 LEU A CA 1
ATOM 1308 C C . LEU A 1 169 ? -1.332 4.752 -6.055 1.00 97.44 169 LEU A C 1
ATOM 1310 O O . LEU A 1 169 ? -1.107 5.936 -6.322 1.00 97.44 169 LEU A O 1
ATOM 1314 N N . ARG A 1 170 ? -0.376 3.861 -5.823 1.00 97.06 170 ARG A N 1
ATOM 1315 C CA . ARG A 1 170 ? 1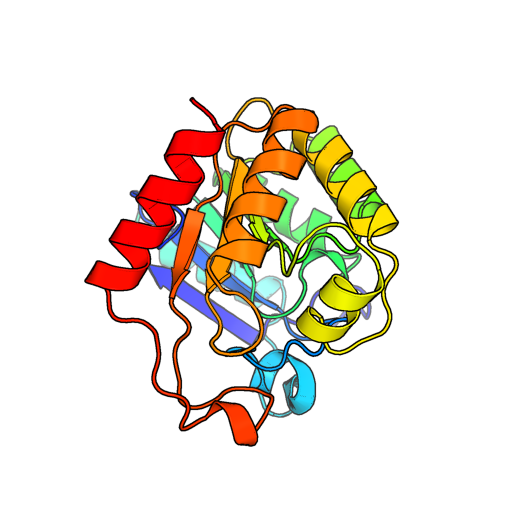.039 4.210 -5.828 1.00 97.06 170 ARG A CA 1
ATOM 1316 C C . ARG A 1 170 ? 1.900 3.121 -6.445 1.00 97.06 170 ARG A C 1
ATOM 1318 O O . ARG A 1 170 ? 1.462 1.984 -6.571 1.00 97.06 170 ARG A O 1
ATOM 1325 N N . THR A 1 171 ? 3.127 3.475 -6.791 1.00 97.31 171 THR A N 1
ATOM 1326 C CA . THR A 1 171 ? 4.153 2.528 -7.234 1.00 97.31 171 THR A CA 1
ATOM 1327 C C . THR A 1 171 ? 5.523 2.945 -6.708 1.00 97.31 171 THR A C 1
ATOM 1329 O O . THR A 1 171 ? 5.764 4.130 -6.457 1.00 97.31 171 THR A O 1
ATOM 1332 N N . THR A 1 172 ? 6.421 1.976 -6.539 1.00 95.94 172 THR A N 1
ATOM 1333 C CA . THR A 1 172 ? 7.827 2.238 -6.227 1.00 95.94 172 THR A CA 1
ATOM 1334 C C . THR A 1 172 ? 8.616 2.411 -7.519 1.00 95.94 172 THR A C 1
ATOM 1336 O O . THR A 1 172 ? 8.647 1.515 -8.359 1.00 95.94 172 THR A O 1
ATOM 1339 N N . VAL A 1 173 ? 9.304 3.541 -7.656 1.00 95.50 173 VAL A N 1
ATOM 1340 C CA . VAL A 1 173 ? 10.243 3.799 -8.750 1.00 95.50 173 VAL A CA 1
ATOM 1341 C C . VAL A 1 173 ? 11.582 3.153 -8.395 1.00 95.50 173 VAL A C 1
ATOM 1343 O O . VAL A 1 173 ? 12.475 3.782 -7.822 1.00 95.50 173 VAL A O 1
ATOM 1346 N N . ALA A 1 174 ? 11.661 1.852 -8.658 1.00 92.06 174 ALA A N 1
ATOM 1347 C CA . ALA A 1 174 ? 12.832 1.015 -8.448 1.00 92.06 174 ALA A CA 1
ATOM 1348 C C . ALA A 1 174 ? 13.742 1.036 -9.688 1.00 92.06 174 ALA A C 1
ATOM 1350 O O . ALA A 1 174 ? 13.275 0.646 -10.761 1.00 92.06 174 ALA A O 1
ATOM 1351 N N . PRO A 1 175 ? 15.021 1.448 -9.568 1.00 87.88 175 PRO A N 1
ATOM 1352 C CA . PRO A 1 175 ? 15.980 1.347 -10.666 1.00 87.88 175 PRO A CA 1
ATOM 1353 C C . PRO A 1 175 ? 15.991 -0.056 -11.283 1.00 87.88 175 PRO A C 1
ATOM 1355 O O . PRO A 1 175 ? 15.781 -1.046 -10.584 1.00 87.88 175 PRO A O 1
ATOM 1358 N N . ASP A 1 176 ? 16.187 -0.117 -12.599 1.00 87.06 176 ASP A N 1
ATOM 1359 C CA . ASP A 1 176 ? 16.221 -1.337 -13.421 1.00 87.06 176 ASP A CA 1
ATOM 1360 C C . ASP A 1 176 ? 14.920 -2.162 -13.492 1.00 87.06 176 ASP A C 1
ATOM 1362 O O . ASP A 1 176 ? 14.843 -3.094 -14.293 1.00 87.06 176 ASP A O 1
ATOM 1366 N N . ILE A 1 177 ? 13.878 -1.813 -12.724 1.00 90.00 177 ILE A N 1
ATOM 1367 C CA . ILE A 1 177 ? 12.589 -2.527 -12.733 1.00 90.00 177 ILE A CA 1
ATOM 1368 C C . ILE A 1 177 ? 11.414 -1.616 -13.100 1.00 90.00 177 ILE A C 1
ATOM 1370 O O . ILE A 1 177 ? 10.516 -2.031 -13.828 1.00 90.00 177 ILE A O 1
ATOM 1374 N N . CYS A 1 178 ? 11.395 -0.383 -12.598 1.00 93.12 178 CYS A N 1
ATOM 1375 C CA . CYS A 1 178 ? 10.318 0.573 -12.819 1.00 93.12 178 CYS A CA 1
ATOM 1376 C C . CYS A 1 178 ? 10.907 1.947 -13.146 1.00 93.12 178 CYS A C 1
ATOM 1378 O O . CYS A 1 178 ? 11.336 2.687 -12.256 1.00 93.12 178 CYS A O 1
ATOM 1380 N N . GLY A 1 179 ? 10.931 2.275 -14.439 1.00 92.69 179 GLY A N 1
ATOM 1381 C CA . GLY A 1 179 ? 11.374 3.559 -14.963 1.00 92.69 179 GLY A CA 1
ATOM 1382 C C . GLY A 1 179 ? 10.249 4.323 -15.658 1.00 92.69 179 GLY A C 1
ATOM 1383 O O . GLY A 1 179 ? 9.060 4.058 -15.489 1.00 92.69 179 GLY A O 1
ATOM 1384 N N . GLU A 1 180 ? 10.627 5.315 -16.466 1.00 96.19 180 GLU A N 1
ATOM 1385 C CA . GLU A 1 180 ? 9.672 6.199 -17.147 1.00 96.19 180 GLU A CA 1
ATOM 1386 C C . GLU A 1 180 ? 8.699 5.442 -18.060 1.00 96.19 180 GLU A C 1
ATOM 1388 O O . GLU A 1 180 ? 7.515 5.766 -18.091 1.00 96.19 180 GLU A O 1
ATOM 1393 N N . GLN A 1 181 ? 9.169 4.413 -18.769 1.00 96.94 181 GLN A N 1
ATOM 1394 C CA . GLN A 1 181 ? 8.325 3.635 -19.680 1.00 96.94 181 GLN A CA 1
ATOM 1395 C C . GLN A 1 181 ? 7.235 2.877 -18.913 1.00 96.94 181 GLN A C 1
ATOM 1397 O O . GLN A 1 181 ? 6.056 2.981 -19.257 1.00 96.94 181 GLN A O 1
ATOM 1402 N N . GLU A 1 182 ? 7.608 2.189 -17.832 1.00 97.88 182 GLU A N 1
ATOM 1403 C CA . GLU A 1 182 ? 6.685 1.447 -16.973 1.00 97.88 182 GLU A CA 1
ATOM 1404 C C . GLU A 1 182 ? 5.680 2.383 -16.302 1.00 97.88 182 GLU A C 1
ATOM 1406 O O . GLU A 1 182 ? 4.485 2.091 -16.267 1.00 97.88 182 GLU A O 1
ATOM 1411 N N . ILE A 1 183 ? 6.142 3.536 -15.812 1.00 98.25 183 ILE A N 1
ATOM 1412 C CA . ILE A 1 183 ? 5.296 4.550 -15.175 1.00 98.25 183 ILE A CA 1
ATOM 1413 C C . ILE A 1 183 ? 4.236 5.073 -16.145 1.00 98.25 183 ILE A C 1
ATOM 1415 O O . ILE A 1 183 ? 3.055 5.122 -15.795 1.00 98.25 183 ILE A O 1
ATOM 1419 N N . LEU A 1 184 ? 4.635 5.455 -17.361 1.00 98.50 184 LEU A N 1
ATOM 1420 C CA . LEU A 1 184 ? 3.707 5.978 -18.366 1.00 98.50 184 LEU A CA 1
ATOM 1421 C C . LEU A 1 184 ? 2.691 4.918 -18.798 1.00 98.50 184 LEU A C 1
ATOM 1423 O O . LEU A 1 184 ? 1.509 5.227 -18.972 1.00 98.50 184 LEU A O 1
ATOM 1427 N N . LEU A 1 185 ? 3.126 3.664 -18.919 1.00 98.50 185 LEU A N 1
ATOM 1428 C CA . LEU A 1 185 ? 2.250 2.552 -19.262 1.00 98.50 185 LEU A CA 1
ATOM 1429 C C . LEU A 1 185 ? 1.251 2.240 -18.140 1.00 98.50 185 LEU A C 1
ATOM 1431 O O . LEU A 1 185 ? 0.054 2.136 -18.410 1.00 98.50 185 LEU A O 1
ATOM 1435 N N . MET A 1 186 ? 1.704 2.181 -16.883 1.00 98.56 186 MET A N 1
ATOM 1436 C CA . MET A 1 186 ? 0.822 2.048 -15.719 1.00 98.56 186 MET A CA 1
ATOM 1437 C C . MET A 1 186 ? -0.188 3.193 -15.654 1.00 98.56 186 MET A C 1
ATOM 1439 O O . MET A 1 186 ? -1.379 2.945 -15.482 1.00 98.56 186 MET A O 1
ATOM 1443 N N . ALA A 1 187 ? 0.256 4.441 -15.830 1.00 98.62 187 ALA A N 1
ATOM 1444 C CA . ALA A 1 187 ? -0.630 5.600 -15.829 1.00 98.62 187 ALA A CA 1
ATOM 1445 C C . ALA A 1 187 ? -1.696 5.498 -16.934 1.00 98.62 187 ALA A C 1
ATOM 1447 O O . ALA A 1 187 ? -2.878 5.719 -16.667 1.00 98.62 187 ALA A O 1
ATOM 1448 N N . SER A 1 188 ? -1.312 5.088 -18.149 1.00 98.62 188 SER A N 1
ATOM 1449 C CA . SER A 1 188 ? -2.260 4.902 -19.256 1.00 98.62 188 SER A CA 1
ATOM 1450 C C . SER A 1 188 ? -3.276 3.799 -18.960 1.00 98.62 188 SER A C 1
ATOM 1452 O O . SER A 1 188 ? -4.476 4.003 -19.131 1.00 98.62 188 SER A O 1
ATOM 1454 N N . GLN A 1 189 ? -2.827 2.647 -18.458 1.00 98.50 189 GLN A N 1
ATOM 1455 C CA . GLN A 1 189 ? -3.713 1.530 -18.117 1.00 98.50 189 GLN A CA 1
ATOM 1456 C C . GLN A 1 189 ? -4.666 1.895 -16.968 1.00 98.50 189 GLN A C 1
ATOM 1458 O O . GLN A 1 189 ? -5.850 1.560 -16.995 1.00 98.50 189 GLN A O 1
ATOM 1463 N N . LEU A 1 190 ? -4.179 2.630 -15.966 1.00 98.31 190 LEU A N 1
ATOM 1464 C CA . LEU A 1 190 ? -5.009 3.151 -14.884 1.00 98.31 190 LEU A CA 1
ATOM 1465 C C . LEU A 1 190 ? -6.040 4.165 -15.396 1.00 98.31 190 LEU A C 1
ATOM 1467 O O . LEU A 1 190 ? -7.193 4.116 -14.962 1.00 98.31 190 LEU A O 1
ATOM 1471 N N . LYS A 1 191 ? -5.669 5.034 -16.346 1.00 98.06 191 LYS A N 1
ATOM 1472 C CA . LYS A 1 191 ? -6.602 5.961 -17.005 1.00 98.06 191 LYS A CA 1
ATOM 1473 C C . LYS A 1 191 ? -7.708 5.213 -17.742 1.00 98.06 191 LYS A C 1
ATOM 1475 O O . LYS A 1 191 ? -8.877 5.554 -17.580 1.00 98.06 191 LYS A O 1
ATOM 1480 N N . GLU A 1 192 ? -7.372 4.169 -18.498 1.00 97.56 192 GLU A N 1
ATOM 1481 C CA . GLU A 1 192 ? -8.359 3.312 -19.176 1.00 97.56 192 GLU A CA 1
ATOM 1482 C C . GLU A 1 192 ? -9.308 2.627 -18.184 1.00 97.56 192 GLU A C 1
ATOM 1484 O O . GLU A 1 192 ? -10.509 2.506 -18.433 1.00 97.56 192 GLU A O 1
ATOM 1489 N N . LEU A 1 193 ? -8.791 2.241 -17.015 1.00 96.19 193 LEU A N 1
ATOM 1490 C CA . LEU A 1 193 ? -9.593 1.722 -15.912 1.00 96.19 193 LEU A CA 1
ATOM 1491 C C . LEU A 1 193 ? -10.391 2.814 -15.182 1.00 96.19 193 LEU A C 1
ATOM 1493 O O . LEU A 1 193 ? -11.204 2.479 -14.325 1.00 96.19 193 LEU A O 1
ATOM 1497 N N . GLY A 1 194 ? -10.249 4.093 -15.526 1.00 95.62 194 GLY A N 1
ATOM 1498 C CA . GLY A 1 194 ? -11.006 5.207 -14.949 1.00 95.62 194 GLY A CA 1
ATOM 1499 C C . GLY A 1 194 ? -10.435 5.762 -13.643 1.00 95.62 194 GLY A C 1
ATOM 1500 O O . GLY A 1 194 ? -11.166 6.406 -12.892 1.00 95.62 194 GLY A O 1
ATOM 1501 N N . PHE A 1 195 ? -9.160 5.507 -13.352 1.00 96.81 195 PHE A N 1
ATOM 1502 C CA . PHE A 1 195 ? -8.422 6.221 -12.313 1.00 96.81 195 PHE A CA 1
ATOM 1503 C C . PHE A 1 195 ? -7.817 7.507 -12.877 1.00 96.81 195 PHE A C 1
ATOM 1505 O O . PHE A 1 195 ? -7.613 7.648 -14.080 1.00 96.81 195 PHE A O 1
ATOM 1512 N N . SER A 1 196 ? -7.517 8.451 -11.990 1.00 95.44 196 SER A N 1
ATOM 1513 C CA . SER A 1 196 ? -7.053 9.791 -12.363 1.00 95.44 196 SER A CA 1
ATOM 1514 C C . SER A 1 196 ? -5.674 10.141 -11.808 1.00 95.44 196 SER A C 1
ATOM 1516 O O . SER A 1 196 ? -5.248 11.285 -11.940 1.00 95.44 196 SER A O 1
ATOM 1518 N N . ARG A 1 197 ? -5.012 9.214 -11.106 1.00 95.88 197 ARG A N 1
ATOM 1519 C CA . ARG A 1 197 ? -3.716 9.464 -10.472 1.00 95.88 197 ARG A CA 1
ATOM 1520 C C . ARG A 1 197 ? -2.970 8.165 -10.177 1.00 95.88 197 ARG A C 1
ATOM 1522 O O . ARG A 1 197 ? -3.582 7.177 -9.774 1.00 95.88 197 ARG A O 1
ATOM 1529 N N . LEU A 1 198 ? -1.648 8.229 -10.303 1.00 97.81 198 LEU A N 1
ATOM 1530 C CA . LEU A 1 198 ? -0.680 7.268 -9.780 1.00 97.81 198 LEU A CA 1
ATOM 1531 C C . LEU A 1 198 ? 0.387 8.058 -9.016 1.00 97.81 198 LEU A C 1
ATOM 1533 O O . LEU A 1 198 ? 1.030 8.930 -9.596 1.00 97.81 198 LEU A O 1
ATOM 1537 N N . THR A 1 199 ? 0.557 7.790 -7.726 1.00 96.88 199 THR A N 1
ATOM 1538 C CA . THR A 1 199 ? 1.568 8.451 -6.892 1.00 96.88 199 THR A CA 1
ATOM 1539 C C . THR A 1 199 ? 2.886 7.679 -6.943 1.00 96.88 199 THR A C 1
ATOM 1541 O O . THR A 1 199 ? 2.912 6.465 -6.751 1.00 96.88 199 THR A O 1
ATOM 1544 N N . LEU A 1 200 ? 3.994 8.368 -7.192 1.00 96.62 200 LEU A N 1
ATOM 1545 C CA . LEU A 1 200 ? 5.315 7.753 -7.290 1.00 96.62 200 LEU A CA 1
ATOM 1546 C C . LEU A 1 200 ? 6.071 7.866 -5.970 1.00 96.62 200 LEU A C 1
ATOM 1548 O O . LEU A 1 200 ? 6.233 8.960 -5.433 1.00 96.62 200 LEU A O 1
ATOM 1552 N N . HIS A 1 201 ? 6.562 6.739 -5.463 1.00 92.94 201 HIS A N 1
ATOM 1553 C CA . HIS A 1 201 ? 7.442 6.686 -4.300 1.00 92.94 201 HIS A CA 1
ATOM 1554 C C . HIS A 1 201 ? 8.842 6.266 -4.747 1.00 92.94 201 HIS A C 1
ATOM 1556 O O . HIS A 1 201 ? 8.996 5.286 -5.474 1.00 92.94 201 HIS A O 1
ATOM 1562 N N . GLY A 1 202 ? 9.867 7.003 -4.321 1.00 92.94 202 GLY A N 1
ATOM 1563 C CA . GLY A 1 202 ? 11.251 6.644 -4.616 1.00 92.94 202 GLY A CA 1
ATOM 1564 C C . GLY A 1 202 ? 11.652 5.342 -3.926 1.00 92.94 202 GLY A C 1
ATOM 1565 O O . GLY A 1 202 ? 11.242 5.070 -2.798 1.00 92.94 202 GLY A O 1
ATOM 1566 N N . PHE A 1 203 ? 12.463 4.541 -4.609 1.00 92.44 203 PHE A N 1
ATOM 1567 C CA . PHE A 1 203 ? 13.167 3.425 -3.993 1.00 92.44 203 PHE A CA 1
ATOM 1568 C C . PHE A 1 203 ? 14.076 3.903 -2.854 1.00 92.44 203 PHE A C 1
ATOM 1570 O O . PHE A 1 203 ? 14.791 4.895 -3.000 1.00 92.44 203 PHE A O 1
ATOM 1577 N N . VAL A 1 204 ? 14.069 3.172 -1.737 1.00 89.44 204 VAL A N 1
ATOM 1578 C CA . VAL A 1 204 ? 14.957 3.425 -0.600 1.00 89.44 204 VAL A CA 1
ATOM 1579 C C . VAL A 1 204 ? 15.945 2.259 -0.484 1.00 89.44 204 VAL A C 1
ATOM 1581 O O . VAL A 1 204 ? 15.515 1.151 -0.140 1.00 89.44 204 VAL A O 1
ATOM 1584 N N . PRO A 1 205 ? 17.245 2.480 -0.767 1.00 85.62 205 PRO A N 1
ATOM 1585 C CA . PRO A 1 205 ? 18.279 1.457 -0.615 1.00 85.62 205 PRO A CA 1
ATOM 1586 C C . PRO A 1 205 ? 18.495 1.088 0.861 1.00 85.62 205 PRO A C 1
ATOM 1588 O O . PRO A 1 205 ? 18.044 1.788 1.768 1.00 85.62 205 PRO A O 1
ATOM 1591 N N . GLY A 1 206 ? 19.219 -0.005 1.113 1.00 86.00 206 GLY A N 1
ATOM 1592 C CA . GLY A 1 206 ? 19.532 -0.478 2.466 1.00 86.00 206 GLY A CA 1
ATOM 1593 C C . GLY A 1 206 ? 19.044 -1.899 2.727 1.00 86.00 206 GLY A C 1
ATOM 1594 O O . GLY A 1 206 ? 19.422 -2.829 2.020 1.00 86.00 206 GLY A O 1
ATOM 1595 N N . GLU A 1 207 ? 18.234 -2.106 3.765 1.00 83.62 207 GLU A N 1
ATOM 1596 C CA . GLU A 1 207 ? 17.704 -3.433 4.106 1.00 83.62 207 GLU A CA 1
ATOM 1597 C C . GLU A 1 207 ? 16.510 -3.805 3.219 1.00 83.62 207 GLU A C 1
ATOM 1599 O O . GLU A 1 207 ? 15.351 -3.771 3.628 1.00 83.62 207 GLU A O 1
ATOM 1604 N N . VAL A 1 208 ? 16.815 -4.147 1.969 1.00 89.75 208 VAL A N 1
ATOM 1605 C CA . VAL A 1 208 ? 15.859 -4.684 0.994 1.00 89.75 208 VAL A CA 1
ATOM 1606 C C . VAL A 1 208 ? 16.034 -6.190 0.812 1.00 89.75 208 VAL A C 1
ATOM 1608 O O . VAL A 1 208 ? 17.055 -6.768 1.203 1.00 89.75 208 VAL A O 1
ATOM 1611 N N . LEU A 1 209 ? 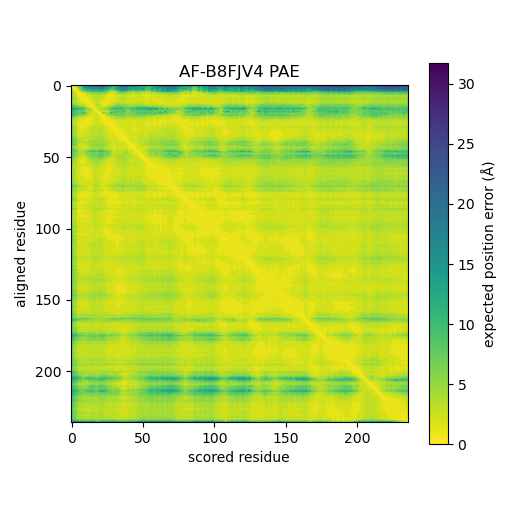15.003 -6.833 0.258 1.00 90.38 209 LEU A N 1
ATOM 1612 C CA . LEU A 1 209 ? 14.946 -8.284 0.097 1.00 90.38 209 LEU A CA 1
ATOM 1613 C C . LEU A 1 209 ? 16.020 -8.817 -0.857 1.00 90.38 209 LEU A C 1
ATOM 1615 O O . LEU A 1 209 ? 16.665 -9.811 -0.524 1.00 90.38 209 LEU A O 1
ATOM 1619 N N . ASP A 1 210 ? 16.201 -8.180 -2.014 1.00 91.25 210 ASP A N 1
ATOM 1620 C CA . ASP A 1 210 ? 17.244 -8.535 -2.972 1.00 91.25 210 ASP A CA 1
ATOM 1621 C C . ASP A 1 210 ? 18.575 -7.862 -2.587 1.00 91.25 210 ASP A C 1
ATOM 1623 O O . ASP A 1 210 ? 18.666 -6.629 -2.597 1.00 91.25 210 ASP A O 1
ATOM 1627 N N . PRO A 1 211 ? 19.620 -8.636 -2.235 1.00 87.56 211 PRO A N 1
ATOM 1628 C CA . PRO A 1 211 ? 20.934 -8.092 -1.917 1.00 87.56 211 PRO A CA 1
ATOM 1629 C C . PRO A 1 211 ? 21.539 -7.231 -3.029 1.00 87.56 211 PRO A C 1
ATOM 1631 O O . PRO A 1 211 ? 22.244 -6.276 -2.708 1.00 87.56 211 PRO A O 1
ATOM 1634 N N . ASP A 1 212 ? 21.243 -7.526 -4.296 1.00 89.00 212 ASP A N 1
ATOM 1635 C CA . ASP A 1 212 ? 21.817 -6.807 -5.437 1.00 89.00 212 ASP A CA 1
ATOM 1636 C C . ASP A 1 212 ? 21.219 -5.398 -5.579 1.00 89.00 212 ASP A C 1
ATOM 1638 O O . ASP A 1 212 ? 21.840 -4.507 -6.159 1.00 89.00 212 ASP A O 1
ATOM 1642 N N . MET A 1 213 ? 20.049 -5.152 -4.977 1.00 90.00 213 MET A N 1
ATOM 1643 C CA . MET A 1 213 ? 19.420 -3.832 -4.960 1.00 90.00 213 MET A CA 1
ATOM 1644 C C . MET A 1 213 ? 19.924 -2.916 -3.841 1.00 90.00 213 MET A C 1
ATOM 1646 O O . MET A 1 213 ? 19.657 -1.716 -3.871 1.00 90.00 213 MET A O 1
ATOM 1650 N N . LYS A 1 214 ? 20.640 -3.446 -2.843 1.00 8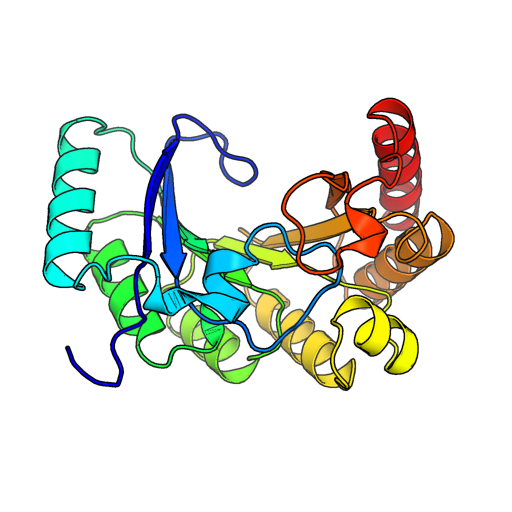6.12 214 LYS A N 1
ATOM 1651 C CA . LYS A 1 214 ? 20.992 -2.694 -1.625 1.00 86.12 214 LYS A CA 1
ATOM 1652 C C . LYS A 1 214 ? 21.839 -1.458 -1.894 1.00 86.12 214 LYS A C 1
ATOM 1654 O O . LYS A 1 214 ? 21.648 -0.453 -1.215 1.00 86.12 214 LYS A O 1
ATOM 1659 N N . ASP A 1 215 ? 22.722 -1.547 -2.885 1.00 86.38 215 ASP A N 1
ATOM 1660 C CA . ASP A 1 215 ? 23.675 -0.500 -3.258 1.00 86.38 215 ASP A CA 1
ATOM 1661 C C . ASP A 1 215 ? 23.275 0.236 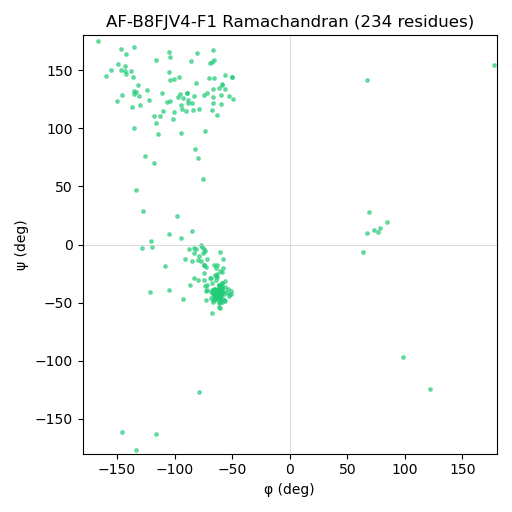-4.550 1.00 86.38 215 ASP A C 1
ATOM 1663 O O . ASP A 1 215 ? 24.058 1.026 -5.085 1.00 86.38 215 ASP A O 1
ATOM 1667 N N . LEU A 1 216 ? 22.063 -0.005 -5.072 1.00 89.19 216 LEU A N 1
ATOM 1668 C CA . LEU A 1 216 ? 21.576 0.716 -6.244 1.00 89.19 216 LEU A CA 1
ATOM 1669 C C . LEU A 1 216 ? 21.355 2.188 -5.909 1.00 89.19 216 LEU A C 1
ATOM 1671 O O . LEU A 1 216 ? 20.729 2.539 -4.907 1.00 89.19 216 LEU A O 1
ATOM 1675 N N . THR A 1 217 ? 21.834 3.055 -6.799 1.00 91.56 217 THR A N 1
ATOM 1676 C CA . THR A 1 217 ? 21.601 4.494 -6.702 1.00 91.56 217 THR A CA 1
ATOM 1677 C C . THR A 1 217 ? 20.114 4.773 -6.935 1.00 91.56 217 THR A C 1
ATOM 1679 O O . THR A 1 217 ? 19.626 4.524 -8.041 1.00 91.56 217 THR A O 1
ATOM 1682 N N . PRO A 1 218 ? 19.374 5.289 -5.937 1.00 93.25 218 PRO A N 1
ATOM 1683 C CA . PRO A 1 218 ? 17.980 5.653 -6.127 1.00 93.25 218 PRO A CA 1
ATOM 1684 C C . PRO A 1 218 ? 17.870 6.878 -7.038 1.00 93.25 218 PRO A C 1
ATOM 1686 O O . PRO A 1 218 ? 18.781 7.705 -7.107 1.00 93.25 218 PRO A O 1
ATOM 1689 N N . TYR A 1 219 ? 16.716 7.029 -7.685 1.00 92.25 219 TYR A N 1
ATOM 1690 C CA . TYR A 1 219 ? 16.364 8.290 -8.330 1.00 92.25 219 TYR A CA 1
ATOM 1691 C C . TYR A 1 219 ? 16.344 9.420 -7.297 1.00 92.25 219 TYR A C 1
ATOM 1693 O O . TYR A 1 219 ? 15.835 9.270 -6.183 1.00 92.25 219 TYR A O 1
ATOM 1701 N N . THR A 1 220 ? 16.878 10.569 -7.683 1.00 94.94 220 THR A N 1
ATOM 1702 C CA . THR A 1 220 ? 16.824 11.799 -6.896 1.00 94.94 220 THR A CA 1
ATOM 1703 C C . THR A 1 220 ? 15.386 12.300 -6.758 1.00 94.94 220 THR A C 1
ATOM 1705 O O . THR A 1 220 ? 14.516 12.004 -7.579 1.00 94.94 220 THR A O 1
ATOM 1708 N N . GLU A 1 221 ? 15.123 13.130 -5.746 1.00 93.81 221 GLU A N 1
ATOM 1709 C CA . GLU A 1 221 ? 13.800 13.744 -5.575 1.00 93.81 221 GLU A CA 1
ATOM 1710 C C . GLU A 1 221 ? 13.342 14.528 -6.814 1.00 93.81 221 GLU A C 1
ATOM 1712 O O . GLU A 1 221 ? 12.158 14.517 -7.148 1.00 93.81 221 GLU A O 1
ATOM 1717 N N . ASP A 1 222 ? 14.263 15.202 -7.505 1.00 96.50 222 ASP A N 1
ATOM 1718 C CA . ASP A 1 222 ? 13.947 15.975 -8.707 1.00 96.50 222 ASP A CA 1
ATOM 1719 C C . ASP A 1 222 ? 13.617 15.068 -9.899 1.00 96.50 222 ASP A C 1
ATOM 1721 O O . ASP A 1 222 ? 12.707 15.373 -10.675 1.00 96.50 222 ASP A O 1
ATOM 1725 N N . GLU A 1 223 ? 14.277 13.913 -10.016 1.00 96.44 223 GLU A N 1
ATOM 1726 C CA . GLU A 1 223 ? 13.914 12.889 -10.999 1.00 96.44 223 GLU A CA 1
ATOM 1727 C C . GLU A 1 223 ? 12.534 12.297 -10.706 1.00 96.44 223 GLU A C 1
ATOM 1729 O O . GLU A 1 223 ? 11.715 12.207 -11.621 1.00 96.44 223 GLU A O 1
ATOM 1734 N N . ILE A 1 224 ? 12.230 11.973 -9.443 1.00 96.75 224 ILE A N 1
ATOM 1735 C CA . ILE A 1 224 ? 10.899 11.490 -9.044 1.00 96.75 224 ILE A CA 1
ATOM 1736 C C . ILE A 1 224 ? 9.824 12.542 -9.337 1.00 96.75 224 ILE A C 1
ATOM 1738 O O . ILE A 1 224 ? 8.787 12.205 -9.904 1.00 96.75 224 ILE A O 1
ATOM 1742 N N . LYS A 1 225 ? 10.066 13.826 -9.036 1.00 97.06 225 LYS A N 1
ATOM 1743 C CA . LYS A 1 225 ? 9.134 14.921 -9.371 1.00 97.06 225 LYS A CA 1
ATOM 1744 C C . LYS A 1 225 ? 8.914 15.045 -10.879 1.00 97.06 225 LYS A C 1
ATOM 1746 O O . LYS A 1 225 ? 7.777 15.227 -11.313 1.00 97.06 225 LYS A O 1
ATOM 1751 N N . ARG A 1 226 ? 9.974 14.922 -11.688 1.00 97.75 226 ARG A N 1
ATOM 1752 C CA . ARG A 1 226 ? 9.873 14.927 -13.157 1.00 97.75 226 ARG A CA 1
ATOM 1753 C C . ARG A 1 226 ? 9.013 13.763 -13.652 1.00 97.75 226 ARG A C 1
ATOM 1755 O O . ARG A 1 226 ? 8.122 13.976 -14.472 1.00 97.75 226 ARG A O 1
ATOM 1762 N N . LEU A 1 227 ? 9.264 12.557 -13.145 1.00 97.56 227 LEU A N 1
ATOM 1763 C CA . LEU A 1 227 ? 8.499 11.357 -13.489 1.00 97.56 227 LEU A CA 1
ATOM 1764 C C . LEU A 1 227 ? 7.035 11.471 -13.045 1.00 97.56 227 LEU A C 1
ATOM 1766 O O . LEU A 1 227 ? 6.142 11.111 -13.808 1.00 97.56 227 LEU A O 1
ATOM 1770 N N . GLN A 1 228 ? 6.773 12.037 -11.864 1.00 98.00 228 GLN A N 1
ATOM 1771 C CA . GLN A 1 228 ? 5.414 12.287 -11.381 1.00 98.00 228 GLN A CA 1
ATOM 1772 C C . GLN A 1 228 ? 4.676 13.245 -12.319 1.00 98.00 228 GLN A C 1
ATOM 1774 O O . GLN A 1 228 ? 3.542 12.972 -12.695 1.00 98.00 228 GLN A O 1
ATOM 1779 N N . GLY A 1 229 ? 5.330 14.325 -12.760 1.00 97.88 229 GLY A N 1
ATOM 1780 C CA . GLY A 1 229 ? 4.750 15.250 -13.736 1.00 97.88 229 GLY A CA 1
ATOM 1781 C C . GLY A 1 229 ? 4.434 14.584 -15.080 1.00 97.88 229 GLY A C 1
ATOM 1782 O O . GLY A 1 229 ? 3.401 14.875 -15.682 1.00 97.88 229 GLY A O 1
ATOM 1783 N N . ALA A 1 230 ? 5.282 13.657 -15.534 1.00 97.56 230 ALA A N 1
ATOM 1784 C CA . ALA A 1 230 ? 5.031 12.877 -16.744 1.00 97.56 230 ALA A CA 1
ATOM 1785 C C . ALA A 1 230 ? 3.822 11.935 -16.581 1.00 97.56 230 ALA A C 1
ATOM 1787 O O . ALA A 1 230 ? 2.977 11.872 -17.472 1.00 97.56 230 ALA A O 1
ATOM 1788 N N . ALA A 1 231 ? 3.694 11.261 -15.433 1.00 97.88 231 ALA A N 1
ATOM 1789 C CA . ALA A 1 231 ? 2.534 10.429 -15.112 1.00 97.88 231 ALA A CA 1
ATOM 1790 C C . ALA A 1 231 ? 1.238 11.256 -15.023 1.00 97.88 231 ALA A C 1
ATOM 1792 O O . ALA A 1 231 ? 0.225 10.883 -15.611 1.00 97.88 231 ALA A O 1
ATOM 1793 N N . ASP A 1 232 ? 1.269 12.408 -14.347 1.00 97.88 232 ASP A N 1
ATOM 1794 C CA . ASP A 1 232 ? 0.117 13.308 -14.196 1.00 97.88 232 ASP A CA 1
ATOM 1795 C C . ASP A 1 232 ? -0.382 13.837 -15.556 1.00 97.88 232 ASP A C 1
ATOM 1797 O O . ASP A 1 232 ? -1.591 13.944 -15.788 1.00 97.88 232 ASP A O 1
ATOM 1801 N N . ALA A 1 233 ? 0.535 14.098 -16.495 1.00 97.75 233 ALA A N 1
ATOM 1802 C CA . ALA A 1 233 ? 0.193 14.508 -17.855 1.00 97.75 233 ALA A CA 1
ATOM 1803 C C . ALA A 1 233 ? -0.588 13.430 -18.628 1.00 97.75 233 ALA A C 1
ATOM 1805 O O . ALA A 1 233 ? -1.397 13.771 -19.490 1.00 97.75 233 ALA A O 1
ATOM 1806 N N . VAL A 1 234 ? -0.403 12.142 -18.308 1.00 98.06 234 VAL A N 1
ATOM 1807 C CA . VAL A 1 234 ? -1.187 11.057 -18.916 1.00 98.06 234 VAL A CA 1
ATOM 1808 C C . VAL A 1 234 ? -2.646 11.138 -18.486 1.00 98.06 234 VAL A C 1
ATOM 1810 O O . VAL A 1 234 ? -3.522 10.924 -19.318 1.00 98.06 234 VAL A O 1
ATOM 1813 N N . PHE A 1 235 ? -2.933 11.472 -17.226 1.00 95.94 235 PHE A N 1
ATOM 1814 C CA . PHE A 1 235 ? -4.301 11.553 -16.696 1.00 95.94 235 PHE A CA 1
ATOM 1815 C C . PHE A 1 235 ? -5.066 12.814 -17.115 1.00 95.94 235 PHE A C 1
ATOM 1817 O O . PHE A 1 235 ? -6.287 12.850 -16.954 1.00 95.94 235 PHE A O 1
ATOM 1824 N N . SER A 1 236 ? -4.358 13.811 -17.652 1.00 87.88 236 SER A N 1
ATOM 1825 C CA . SER A 1 236 ? -4.927 15.082 -18.116 1.00 87.88 236 SER A CA 1
ATOM 1826 C C . SER A 1 236 ? -5.762 14.954 -19.397 1.00 87.88 236 SER A C 1
ATOM 1828 O O . SER A 1 236 ? -5.725 13.887 -20.069 1.00 87.88 236 SER A O 1
#

InterPro domains:
  IPR007197 Radical SAM [PF04055] (30-140)
  IPR007197 Radical SAM [PS51918] (17-236)
  IPR007197 Radical SAM [SFLDS00029] (7-231)
  IPR012840 Anaerobic ribonucleoside-triphosphate reductase activating protein [SFLDG01094] (7-231)
  IPR013785 Aldolase-type TIM barrel [G3DSA:3.20.20.70] (19-234)
  IPR058240 Radical SAM superfamily [SSF102114] (31-226)

Secondary structure (DSSP, 8-state):
--TTS--EEEEEEESSBTTBSS-EEEEEE---S---TT-TTHHHHH-GGGS--B-HHHHHHHHHHHHHH-TT--EEEEEES-GGG-TTHHHHHHHHHHTT-EEEEEE-S--HHHHHHHHHTT---EEEEE--S-SSHHHHHHHHTS---HHHHHHHHHHHTT-SS-EEEEEEE-TTTS-HHHHHHHHHHHHHTT----EEEE---SS-SSGGGTT--PPPHHHHHHHHHHHHHHH-

Sequence (236 aa):
MDPLDPPVKGVEFQESGHWSDAPCVNVYLAFCNLRCPWCNAAELVVGPQTKETISPEELFDELQTIKNKHPELKAVCFTGGEPTMHRGLPDLLRRVCDMGLETCVETNGTQPHLLDYVINDGILNRILFDLKAPLEDEPYSIAAGVPIPASIIKESLIIIKKMETGRILRTTVAPDICGEQEILLMASQLKELGFSRLTLHGFVPGEVLDPDMKDLTPYTEDEIKRLQGAADAVFS

Mean predicted aligned error: 3.51 Å

Solvent-accessible surface area (backbone atoms only — not comparable to full-atom values): 12595 Å² total; per-residue (Å²): 130,62,94,52,57,58,51,27,59,49,77,44,82,33,74,50,54,102,87,33,91,48,25,32,31,44,35,26,26,42,38,40,95,62,50,31,44,73,32,69,44,32,58,31,47,79,40,42,85,82,48,68,70,50,49,73,68,56,50,52,56,49,51,50,53,50,40,72,77,36,80,73,54,42,35,41,29,36,26,63,30,31,38,62,78,33,84,33,42,65,61,56,33,46,56,41,45,75,72,75,32,46,29,31,40,36,33,67,38,81,41,36,72,52,53,45,49,38,52,74,69,66,51,50,57,30,38,39,40,43,49,67,49,32,85,40,42,66,61,26,13,60,40,30,50,41,92,46,65,27,65,48,42,53,49,22,54,61,48,58,63,75,49,93,62,49,75,42,44,28,32,62,40,30,77,100,78,30,52,71,70,42,46,46,49,33,31,47,55,38,36,76,73,69,46,73,72,65,45,76,38,72,42,74,62,50,74,33,56,30,74,85,50,28,81,48,79,54,68,50,73,67,54,50,51,53,51,39,54,57,30,53,58,60,51,101

Radius of gyration: 17.42 Å; Cα contacts (8 Å, |Δi|>4): 454; chains: 1; bounding box: 43×36×45 Å